Protein AF-A0A158R8R8-F1 (afdb_monomer_lite)

Foldseek 3Di:
DDPDDDPDDDQPPPDDQQVQWDKVVQKDFDAAFDKDKIKIFGNFFAQAWWKFAFWAADPVRHTDPDCVPDQKRGDDIDIHGGPDRDMDMDMITGNHGDMGGGDTNDIPPPAPELQLDAPLLLLLQLLLLVLQLCLLCCLPPPVQLVVVVCVVVVLDDRLHDVVSNCVSVVSNVVSVVVVVVCVVHHHDPHDHDPVSVVVSVVLVVQLVVLVVCCVVVVDPPNVSSVSSNVSSVVSVVCSCVSSVVSCVVVVHSPSPPPVVVVVVVVVVVVSVVVVVVVVVVSVVVVVVVVD

Organism: Taenia asiatica (NCBI:txid60517)

InterPro domains:
  IPR005282 Lysosomal cystine transporter [PTHR13131] (113-287)
  IPR006603 PQ-loop repeat [PF04193] (226-281)
  IPR006603 PQ-loop repeat [SM00679] (238-269)

Secondary structure (DSSP, 8-state):
---------PPPS--TTGGGEEEESSEEEE-TT-EEEEEEEESS--SS-EEE---EE-TTS-EE--GGG-SBPPPPPEEE-TT--PPEEEEEEBSS-EEEE---S-B-----B-TTS-HHHHHHHHHHHHHHHHHHHHHHH-HHHHHHHHHH-TTPPP---HHHHHHHHHHHHHHHHHHHHHHHSB-TT----HHHHHHHHHHHHHHHHHHHHHHTTSS-HHHHHHHHHHHHHHHHHHTTHHHHHHHHHHT--TTS-HHHHHHHHHHHHHHHHHHHHHHHHHHHHHHHTT-

pLDDT: mean 76.06, std 18.23, range [24.14, 98.25]

Radius of gyration: 29.72 Å; chains: 1; bounding box: 72×30×91 Å

Sequence (291 aa):
MLPSNIAGFSLTNDSYVASDIVFSPLSIGMAMGEVKRFSIKFREPLPIRSKFTFTYRNSAGVSINATEKLPIKPLDPFTVEGGSNKTHRTSIFTKKPGKVELGLASVDLNITRVTGLSFDFIVFNVIGFACYSAFNIGLYFVPRIKAQYFARHPLGVIPVEINDLFFSLHGLFIMLVVIVQCLIFERGSQRVSKICITLSCLMLLFILTSTLLAAADAISWLTALYLYSYVKLFVTLIKYFPQLILNCRRRSCVGWSLCNFILDFIGGVLSIAQMLINAYNYGELSRSYLD

Structure (mmCIF, N/CA/C/O backbone):
data_AF-A0A158R8R8-F1
#
_entry.id   AF-A0A158R8R8-F1
#
loop_
_atom_site.group_PDB
_atom_site.id
_atom_site.type_symbol
_atom_site.label_atom_id
_atom_site.label_alt_id
_atom_site.label_comp_id
_atom_site.label_asym_id
_atom_site.label_entity_id
_atom_site.label_seq_id
_atom_site.pdbx_PDB_ins_code
_atom_site.Cartn_x
_atom_site.Cartn_y
_atom_site.Cartn_z
_atom_site.occupancy
_atom_site.B_iso_or_equiv
_atom_site.auth_seq_id
_atom_site.auth_comp_id
_atom_site.auth_asym_id
_atom_site.auth_atom_id
_atom_site.pdbx_PDB_model_num
ATOM 1 N N . MET A 1 1 ? -6.908 9.230 62.601 1.00 26.05 1 MET A N 1
ATOM 2 C CA . MET A 1 1 ? -6.030 9.531 61.451 1.00 26.05 1 MET A CA 1
ATOM 3 C C . MET A 1 1 ? -6.153 8.386 60.457 1.00 26.05 1 MET A C 1
ATOM 5 O O . MET A 1 1 ? -5.941 7.244 60.837 1.00 26.05 1 MET A O 1
ATOM 9 N N . LEU A 1 2 ? -6.632 8.686 59.250 1.00 24.14 2 LEU A N 1
ATOM 10 C CA . LEU A 1 2 ? -6.833 7.736 58.150 1.00 24.14 2 LEU A CA 1
ATOM 11 C C . LEU A 1 2 ? -5.478 7.262 57.604 1.00 24.14 2 LEU A C 1
ATOM 13 O O . LEU A 1 2 ? -4.654 8.124 57.305 1.00 24.14 2 LEU A O 1
ATOM 17 N N . PRO A 1 3 ? -5.256 5.963 57.346 1.00 24.47 3 PRO A N 1
ATOM 18 C CA . PRO A 1 3 ? -4.328 5.567 56.309 1.00 24.47 3 PRO A CA 1
ATOM 19 C C . PRO A 1 3 ? -5.072 5.638 54.974 1.00 24.47 3 PRO A C 1
ATOM 21 O O . PRO A 1 3 ? -5.873 4.778 54.608 1.00 24.47 3 PRO A O 1
ATOM 24 N N . SER A 1 4 ? -4.809 6.729 54.268 1.00 29.05 4 SER A N 1
ATOM 25 C CA . SER A 1 4 ? -4.915 6.846 52.824 1.00 29.05 4 SER A CA 1
ATOM 26 C C . SER A 1 4 ? -4.037 5.781 52.167 1.00 29.05 4 SER A C 1
ATOM 28 O O . SER A 1 4 ? -2.822 5.925 52.160 1.00 29.05 4 SER A O 1
ATOM 30 N N . ASN A 1 5 ? -4.629 4.728 51.610 1.00 24.92 5 ASN A N 1
ATOM 31 C CA . ASN A 1 5 ? -3.980 3.933 50.571 1.00 24.92 5 ASN A CA 1
ATOM 32 C C . ASN A 1 5 ? -5.035 3.527 49.546 1.00 24.92 5 ASN A C 1
ATOM 34 O O . ASN A 1 5 ? -5.845 2.623 49.736 1.00 24.92 5 ASN A O 1
ATOM 38 N N . ILE A 1 6 ? -5.049 4.325 48.485 1.00 32.47 6 ILE A N 1
ATOM 39 C CA . ILE A 1 6 ? -5.883 4.215 47.300 1.00 32.47 6 ILE A CA 1
ATOM 40 C C . ILE A 1 6 ? -5.228 3.148 46.422 1.00 32.47 6 ILE A C 1
ATOM 42 O O . ILE A 1 6 ? -4.247 3.426 45.739 1.00 32.47 6 ILE A O 1
ATOM 46 N N . ALA A 1 7 ? -5.748 1.924 46.449 1.00 24.95 7 ALA A N 1
ATOM 47 C CA . ALA A 1 7 ? -5.451 0.941 45.417 1.00 24.95 7 ALA A CA 1
ATOM 48 C C . ALA A 1 7 ? -6.477 1.135 44.296 1.00 24.95 7 ALA A C 1
ATOM 50 O O . ALA A 1 7 ? -7.585 0.611 44.351 1.00 24.95 7 ALA A O 1
ATOM 51 N N . GLY A 1 8 ? -6.131 1.968 43.313 1.00 26.08 8 GLY A N 1
ATOM 52 C CA . GLY A 1 8 ? -6.922 2.109 42.097 1.00 26.08 8 GLY A CA 1
ATOM 53 C C . GLY A 1 8 ? -6.966 0.778 41.352 1.00 26.08 8 GLY A C 1
ATOM 54 O O . GLY A 1 8 ? -5.925 0.207 41.030 1.00 26.08 8 GLY A O 1
ATOM 55 N N . PHE A 1 9 ? -8.164 0.273 41.073 1.00 32.44 9 PHE A N 1
ATOM 56 C CA . PHE A 1 9 ? -8.307 -0.891 40.210 1.00 32.44 9 PHE A CA 1
ATOM 57 C C . PHE A 1 9 ? -8.167 -0.488 38.744 1.00 32.44 9 PHE A C 1
ATOM 59 O O . PHE A 1 9 ? -9.055 0.124 38.151 1.00 32.44 9 PHE A O 1
ATOM 66 N N . SER A 1 10 ? -7.027 -0.875 38.173 1.00 32.22 10 SER A N 1
ATOM 67 C CA . SER A 1 10 ? -6.840 -1.042 36.737 1.00 32.22 10 SER A CA 1
ATOM 68 C C . SER A 1 10 ? -7.728 -2.187 36.265 1.00 32.22 10 SER A C 1
ATOM 70 O O . SER A 1 10 ? -7.667 -3.292 36.809 1.00 32.22 10 SER A O 1
ATOM 72 N N . LEU A 1 11 ? -8.510 -1.934 35.217 1.00 35.47 11 LEU A N 1
ATOM 73 C CA . LEU A 1 11 ? -8.953 -2.993 34.317 1.00 35.47 11 LEU A CA 1
ATOM 74 C C . LEU A 1 11 ? -7.713 -3.816 33.948 1.00 35.47 11 LEU A C 1
ATOM 76 O O . LEU A 1 11 ? -6.681 -3.245 33.584 1.00 35.47 11 LEU A O 1
ATOM 80 N N . THR A 1 12 ? -7.764 -5.136 34.112 1.00 32.56 12 THR A N 1
ATOM 81 C CA . THR A 1 12 ? -6.757 -6.007 33.505 1.00 32.56 12 THR A CA 1
ATOM 82 C C . THR A 1 12 ? -6.780 -5.720 32.011 1.00 32.56 12 THR A C 1
ATOM 84 O O . THR A 1 12 ? -7.845 -5.707 31.398 1.00 32.56 12 THR A O 1
ATOM 87 N N . ASN A 1 13 ? -5.611 -5.384 31.473 1.00 31.53 13 ASN A N 1
ATOM 88 C CA . ASN A 1 13 ? -5.393 -4.674 30.211 1.00 31.53 13 ASN A CA 1
ATOM 89 C C . ASN A 1 13 ? -5.779 -5.459 28.940 1.00 31.53 13 ASN A C 1
ATOM 91 O O . ASN A 1 13 ? -5.373 -5.091 27.842 1.00 31.53 13 ASN A O 1
ATOM 95 N N . ASP A 1 14 ? -6.590 -6.503 29.063 1.00 35.19 14 ASP A N 1
ATOM 96 C CA . ASP A 1 14 ? -6.956 -7.395 27.974 1.00 35.19 14 ASP A CA 1
ATOM 97 C C . ASP A 1 14 ? -8.427 -7.205 27.615 1.00 35.19 14 ASP A C 1
ATOM 99 O O . ASP A 1 14 ? -9.302 -7.982 27.991 1.00 35.19 14 ASP A O 1
ATOM 103 N N . SER A 1 15 ? -8.706 -6.102 26.921 1.00 37.44 15 SER A N 1
ATOM 104 C CA . SER A 1 15 ? -9.602 -6.032 25.756 1.00 37.44 15 SER A CA 1
ATOM 105 C C . SER A 1 15 ? -10.109 -4.605 25.540 1.00 37.44 15 SER A C 1
ATOM 107 O O . SER A 1 15 ? -10.634 -3.924 26.420 1.00 37.44 15 SER A O 1
ATOM 109 N N . TYR A 1 16 ? -9.957 -4.180 24.293 1.00 42.22 16 TYR A N 1
ATOM 110 C CA . TYR A 1 16 ? -10.185 -2.874 23.680 1.00 42.22 16 TYR A CA 1
ATOM 111 C C . TYR A 1 16 ? -11.577 -2.210 23.862 1.00 42.22 16 TYR A C 1
ATOM 113 O O . TYR A 1 16 ? -11.868 -1.245 23.164 1.00 42.22 16 TYR A O 1
ATOM 121 N N . VAL A 1 17 ? -12.442 -2.686 24.768 1.00 49.56 17 VAL A N 1
ATOM 122 C CA . VAL A 1 17 ? -13.822 -2.183 24.986 1.00 49.56 17 VAL A CA 1
ATOM 123 C C . VAL A 1 17 ? -14.019 -1.525 26.359 1.00 49.56 17 VAL A C 1
ATOM 125 O O . VAL A 1 17 ? -15.017 -0.844 26.594 1.00 49.56 17 VAL A O 1
ATOM 128 N N . ALA A 1 18 ? -13.062 -1.659 27.278 1.00 49.41 18 ALA A N 1
ATOM 129 C CA . ALA A 1 18 ? -13.247 -1.194 28.650 1.00 49.41 18 ALA A CA 1
ATOM 130 C C . ALA A 1 18 ? -13.486 0.328 28.792 1.00 49.41 18 ALA A C 1
ATOM 132 O O . ALA A 1 18 ? -14.134 0.752 29.746 1.00 49.41 18 ALA A O 1
ATOM 133 N N . SER A 1 19 ? -13.036 1.151 27.833 1.00 52.66 19 SER A N 1
ATOM 134 C CA . SER A 1 19 ? -13.266 2.606 27.828 1.00 52.66 19 SER A CA 1
ATOM 135 C C . SER A 1 19 ? -14.709 3.024 27.516 1.00 52.66 19 SER A C 1
ATOM 137 O O . SER A 1 19 ? -15.097 4.149 27.837 1.00 52.66 19 SER A O 1
ATOM 139 N N . ASP A 1 20 ? -15.508 2.143 26.908 1.00 60.69 20 ASP A N 1
ATOM 140 C CA . ASP A 1 20 ? -16.879 2.449 26.476 1.00 60.69 20 ASP A CA 1
ATOM 141 C C . ASP A 1 20 ? -17.940 2.038 27.504 1.00 60.69 20 ASP A C 1
ATOM 143 O O . ASP A 1 20 ? -19.123 2.351 27.341 1.00 60.69 20 ASP A O 1
ATOM 147 N N . ILE A 1 21 ? -17.526 1.377 28.589 1.00 66.69 21 ILE A N 1
ATOM 148 C CA . ILE A 1 21 ? -18.391 0.942 29.685 1.00 66.69 21 ILE A CA 1
ATOM 149 C C . ILE A 1 21 ? -18.154 1.858 30.888 1.00 66.69 21 ILE A C 1
ATOM 151 O O . ILE A 1 21 ? -17.078 1.874 31.478 1.00 66.69 21 ILE A O 1
ATOM 155 N N . VAL A 1 22 ? -19.172 2.628 31.272 1.00 70.00 22 VAL A N 1
ATOM 156 C CA . VAL A 1 22 ? -19.084 3.610 32.361 1.00 70.00 22 VAL A CA 1
ATOM 157 C C . VAL A 1 22 ? -19.930 3.169 33.550 1.00 70.00 22 VAL A C 1
ATOM 159 O O . VAL A 1 22 ? -21.150 3.017 33.439 1.00 70.00 22 VAL A O 1
ATOM 162 N N . PHE A 1 23 ? -19.292 3.041 34.712 1.00 69.69 23 PHE A N 1
ATOM 163 C CA . PHE A 1 23 ? -19.959 2.788 35.989 1.00 69.69 23 PHE A CA 1
ATOM 164 C C . PHE A 1 23 ? -20.384 4.099 36.642 1.00 69.69 23 PHE A C 1
ATOM 166 O O . PHE A 1 23 ? -19.601 5.043 36.750 1.00 69.69 23 PHE A O 1
ATOM 173 N N . SER A 1 24 ? -21.634 4.168 37.095 1.00 65.38 24 SER A N 1
ATOM 174 C CA . SER A 1 24 ? -22.163 5.338 37.789 1.00 65.38 24 SER A CA 1
ATOM 175 C C . SER A 1 24 ? -23.003 4.914 39.001 1.00 65.38 24 SER A C 1
ATOM 177 O O . SER A 1 24 ? -24.088 4.347 38.803 1.00 65.38 24 SER A O 1
ATOM 179 N N . PRO A 1 25 ? -22.539 5.195 40.237 1.00 62.12 25 PRO A N 1
ATOM 180 C CA . PRO A 1 25 ? -21.210 5.726 40.612 1.00 62.12 25 PRO A CA 1
ATOM 181 C C . PRO A 1 25 ? -20.089 4.661 40.538 1.00 62.12 25 PRO A C 1
ATOM 183 O O . PRO A 1 25 ? -20.361 3.467 40.613 1.00 62.12 25 PRO A O 1
ATOM 186 N N . LEU A 1 26 ? -18.825 5.091 40.409 1.00 58.78 26 LEU A N 1
ATOM 187 C CA . LEU A 1 26 ? -17.645 4.203 40.342 1.00 58.78 26 LEU A CA 1
ATOM 188 C C . LEU A 1 26 ? -17.319 3.537 41.695 1.00 58.78 26 LEU A C 1
ATOM 190 O O . LEU A 1 26 ? -16.828 2.412 41.747 1.00 58.78 26 LEU A O 1
ATOM 194 N N . SER A 1 27 ? -17.606 4.234 42.797 1.00 59.31 27 SER A N 1
ATOM 195 C CA . SER A 1 27 ? -17.434 3.719 44.156 1.00 59.31 27 SER A CA 1
ATOM 196 C C . SER A 1 27 ? -18.651 4.045 45.010 1.00 59.31 27 SER A C 1
ATOM 198 O O . SER A 1 27 ? -19.279 5.095 44.847 1.00 59.31 27 SER A O 1
ATOM 200 N N . ILE A 1 28 ? -19.000 3.122 45.904 1.00 66.00 28 ILE A N 1
ATOM 201 C CA . ILE A 1 28 ? -20.184 3.221 46.752 1.00 66.00 28 ILE A CA 1
ATOM 202 C C . ILE A 1 28 ? -19.773 2.917 48.192 1.00 66.00 28 ILE A C 1
ATOM 204 O O . ILE A 1 28 ? -19.400 1.793 48.517 1.00 66.00 28 ILE A O 1
ATOM 208 N N . GLY A 1 29 ? -19.858 3.914 49.074 1.00 61.06 29 GLY A N 1
ATOM 209 C CA . GLY A 1 29 ? -19.865 3.677 50.520 1.00 61.06 29 GLY A CA 1
ATOM 210 C C . GLY A 1 29 ? -21.268 3.272 50.962 1.00 61.06 29 GLY A C 1
ATOM 211 O O . GLY A 1 29 ? -22.227 3.909 50.530 1.00 61.06 29 GLY A O 1
ATOM 212 N N . MET A 1 30 ? -21.410 2.231 51.778 1.00 65.88 30 MET A N 1
ATOM 213 C CA . MET A 1 30 ? -22.710 1.723 52.230 1.00 65.88 30 MET A CA 1
ATOM 214 C C . MET A 1 30 ? -22.742 1.536 53.751 1.00 65.88 30 MET A C 1
ATOM 216 O O . MET A 1 30 ? -21.799 0.988 54.331 1.00 65.88 30 MET A O 1
ATOM 220 N N . ALA A 1 31 ? -23.839 1.957 54.381 1.00 62.59 31 ALA A N 1
ATOM 221 C CA . ALA A 1 31 ? -24.165 1.663 55.775 1.00 62.59 31 ALA A CA 1
ATOM 222 C C . ALA A 1 31 ? -24.940 0.335 55.908 1.00 62.59 31 ALA A C 1
ATOM 224 O O . ALA A 1 31 ? -25.427 -0.228 54.926 1.00 62.59 31 ALA A O 1
ATOM 225 N N . MET A 1 32 ? -25.042 -0.195 57.130 1.00 64.69 32 MET A N 1
ATOM 226 C CA . MET A 1 32 ? -25.743 -1.456 57.397 1.00 64.69 32 MET A CA 1
ATOM 227 C C . MET A 1 32 ? -27.225 -1.367 56.996 1.00 64.69 32 MET A C 1
ATOM 229 O O . MET A 1 32 ? -27.922 -0.451 57.420 1.00 64.69 32 MET A O 1
ATOM 233 N N . GLY A 1 33 ? -27.704 -2.323 56.191 1.00 61.66 33 GLY A N 1
ATOM 234 C CA . GLY A 1 33 ? -29.099 -2.368 55.733 1.00 61.66 33 GLY A CA 1
ATOM 235 C C . GLY A 1 33 ? -29.444 -1.367 54.624 1.00 61.66 33 GLY A C 1
ATOM 236 O O . GLY A 1 33 ? -30.593 -1.313 54.191 1.00 61.66 33 GLY A O 1
ATOM 237 N N . GLU A 1 34 ? -28.471 -0.595 54.135 1.00 69.12 34 GLU A N 1
ATOM 238 C CA . GLU A 1 34 ? -28.685 0.399 53.087 1.00 69.12 34 GLU A CA 1
ATOM 239 C C . GLU A 1 34 ? -28.757 -0.258 51.697 1.00 69.12 34 GLU A C 1
ATOM 241 O O . GLU A 1 34 ? -27.973 -1.152 51.357 1.00 69.12 34 GLU A O 1
ATOM 246 N N . VAL A 1 35 ? -29.690 0.213 50.866 1.00 69.38 35 VAL A N 1
ATOM 247 C CA . VAL A 1 35 ? -29.807 -0.170 49.452 1.00 69.38 35 VAL A CA 1
ATOM 248 C C . VAL A 1 35 ? -29.292 0.983 48.602 1.00 69.38 35 VAL A C 1
ATOM 250 O O . VAL A 1 35 ? -29.848 2.080 48.646 1.00 69.38 35 VAL A O 1
ATOM 253 N N . LYS A 1 36 ? -28.272 0.736 47.773 1.00 70.00 36 LYS A N 1
ATOM 254 C CA . LYS A 1 36 ? -27.784 1.728 46.800 1.00 70.00 36 LYS A CA 1
ATOM 255 C C . LYS A 1 36 ? -27.926 1.223 45.376 1.00 70.00 36 LYS A C 1
ATOM 257 O O . LYS A 1 36 ? -27.673 0.057 45.076 1.00 70.00 36 LYS A O 1
ATOM 262 N N . ARG A 1 37 ? -28.353 2.125 44.492 1.00 73.38 37 ARG A N 1
ATOM 263 C CA . ARG A 1 37 ? -28.515 1.861 43.059 1.00 73.38 37 ARG A CA 1
ATOM 264 C C . ARG A 1 37 ? -27.212 2.156 42.334 1.00 73.38 37 ARG A C 1
ATOM 266 O O . ARG A 1 37 ? -26.575 3.173 42.602 1.00 73.38 37 ARG A O 1
ATOM 273 N N . PHE A 1 38 ? -26.873 1.310 41.374 1.00 73.75 38 PHE A N 1
ATOM 274 C CA . PHE A 1 38 ? -25.785 1.559 40.444 1.00 73.75 38 PHE A CA 1
ATOM 275 C C . PHE A 1 38 ? -26.242 1.313 39.009 1.00 73.75 38 PHE A C 1
ATOM 277 O O . PHE A 1 38 ? -27.215 0.599 38.741 1.00 73.75 38 PHE A O 1
ATOM 284 N N . SER A 1 39 ? -25.556 1.962 38.076 1.00 72.31 39 SER A N 1
ATOM 285 C CA . SER A 1 39 ? -25.837 1.847 36.653 1.00 72.31 39 SER A CA 1
ATOM 286 C C . SER A 1 39 ? -24.564 1.607 35.857 1.00 72.31 39 SER A C 1
ATOM 288 O O . SER A 1 39 ? -23.521 2.195 36.144 1.00 72.31 39 SER A O 1
ATOM 290 N N . ILE A 1 40 ? -24.678 0.743 34.853 1.00 75.50 40 ILE A N 1
ATOM 291 C CA . ILE A 1 40 ? -23.650 0.461 33.856 1.00 75.50 40 ILE A CA 1
ATOM 292 C C . ILE A 1 40 ? -24.153 1.047 32.540 1.00 75.50 40 ILE A C 1
ATOM 294 O O . ILE A 1 40 ? -25.170 0.603 31.996 1.00 75.50 40 ILE A O 1
ATOM 298 N N . LYS A 1 41 ? -23.477 2.091 32.064 1.00 72.25 41 LYS A N 1
ATOM 299 C CA . LYS A 1 41 ? -23.791 2.786 30.814 1.00 72.25 41 LYS A CA 1
ATOM 300 C C . LYS A 1 41 ? -22.846 2.314 29.715 1.00 72.25 41 LYS A C 1
ATOM 302 O O . LYS A 1 41 ? -21.646 2.215 29.948 1.00 72.25 41 LYS A O 1
ATOM 307 N N . PHE A 1 42 ? -23.388 2.103 28.522 1.00 72.56 42 PHE A N 1
ATOM 308 C CA . PHE A 1 42 ? -22.626 1.766 27.323 1.00 72.56 42 PHE A CA 1
ATOM 309 C C . PHE A 1 42 ? -22.592 2.997 26.417 1.00 72.56 42 PHE A C 1
ATOM 311 O O . PHE A 1 42 ? -23.646 3.491 26.010 1.00 72.56 42 PHE A O 1
ATOM 318 N N . ARG A 1 43 ? -21.399 3.546 26.172 1.00 67.00 43 ARG A N 1
ATOM 319 C CA . ARG A 1 43 ? -21.200 4.737 25.331 1.00 67.00 43 ARG A CA 1
ATOM 320 C C . ARG A 1 43 ? -21.474 4.428 23.861 1.00 67.00 43 ARG A C 1
ATOM 322 O O . ARG A 1 43 ? -22.074 5.245 23.170 1.00 67.00 43 ARG A O 1
ATOM 329 N N . GLU A 1 44 ? -21.082 3.237 23.429 1.00 62.72 44 GLU A N 1
ATOM 330 C CA . GLU A 1 44 ? -21.397 2.685 22.117 1.00 62.72 44 GLU A CA 1
ATOM 331 C C . GLU A 1 44 ? -22.229 1.403 22.275 1.00 62.72 44 GLU A C 1
ATOM 333 O O . GLU A 1 44 ? -22.085 0.697 23.280 1.00 62.72 44 GLU A O 1
ATOM 338 N N . PRO A 1 45 ? -23.136 1.100 21.326 1.00 61.59 45 PRO A N 1
ATOM 339 C CA . PRO A 1 45 ? -23.897 -0.141 21.352 1.00 61.59 45 PRO A CA 1
ATOM 340 C C . PRO A 1 45 ? -22.954 -1.342 21.305 1.00 61.59 45 PRO A C 1
ATOM 342 O O . PRO A 1 45 ? -21.991 -1.366 20.533 1.00 61.59 45 PRO A O 1
ATOM 345 N N . LEU A 1 46 ? -23.243 -2.354 22.126 1.00 62.16 46 LEU A N 1
ATOM 346 C CA . LEU A 1 46 ? -22.421 -3.554 22.135 1.00 62.16 46 LEU A CA 1
ATOM 347 C C . LEU A 1 46 ? -22.538 -4.263 20.782 1.00 62.16 46 LEU A C 1
ATOM 349 O O . LEU A 1 46 ? -23.630 -4.413 20.259 1.00 62.16 46 LEU A O 1
ATOM 353 N N . PRO A 1 47 ? -21.436 -4.712 20.193 1.00 53.84 47 PRO A N 1
ATOM 354 C CA . PRO A 1 47 ? -21.412 -5.356 18.875 1.00 53.84 47 PRO A CA 1
ATOM 355 C C . PRO A 1 47 ? -22.050 -6.755 18.865 1.00 53.84 47 PRO A C 1
ATOM 357 O O . PRO A 1 47 ? -22.624 -7.158 17.862 1.00 53.84 47 PRO A O 1
ATOM 360 N N . ILE A 1 48 ? -21.952 -7.498 19.972 1.00 59.00 48 ILE A N 1
ATOM 361 C CA . ILE A 1 48 ? -22.449 -8.869 20.114 1.00 59.00 48 ILE A CA 1
ATOM 362 C C . ILE A 1 48 ? -23.124 -9.040 21.466 1.00 59.00 48 ILE A C 1
ATOM 364 O O . ILE A 1 48 ? -22.870 -8.286 22.414 1.00 59.00 48 ILE A O 1
ATOM 368 N N . ARG A 1 49 ? -23.916 -10.107 21.563 1.00 66.94 49 ARG A N 1
ATOM 369 C CA . ARG A 1 49 ? -24.463 -10.578 22.826 1.00 66.94 49 ARG A CA 1
ATOM 370 C C . ARG A 1 49 ? -23.330 -10.910 23.797 1.00 66.94 49 ARG A C 1
ATOM 372 O O . ARG A 1 49 ? -22.570 -11.841 23.561 1.00 66.94 49 ARG A O 1
ATOM 379 N N . SER A 1 50 ? -23.225 -10.144 24.877 1.00 67.12 50 SER A N 1
ATOM 380 C CA . SER A 1 50 ? -22.130 -10.252 25.846 1.00 67.12 50 SER A CA 1
ATOM 381 C C . SER A 1 50 ? -22.681 -10.563 27.230 1.00 67.12 50 SER A C 1
ATOM 383 O O . SER A 1 50 ? -23.613 -9.897 27.694 1.00 67.12 50 SER A O 1
ATOM 385 N N . LYS A 1 51 ? -22.110 -11.576 27.889 1.00 70.62 51 LYS A N 1
ATOM 386 C CA . LYS A 1 51 ? -22.431 -11.929 29.274 1.00 70.62 51 LYS A CA 1
ATOM 387 C C . LYS A 1 51 ? -21.453 -11.220 30.205 1.00 70.62 51 LYS A C 1
ATOM 389 O O . LYS A 1 51 ? -20.246 -11.375 30.073 1.00 70.62 51 LYS A O 1
ATOM 394 N N . PHE A 1 52 ? -21.984 -10.460 31.151 1.00 70.44 52 PHE A N 1
ATOM 395 C CA . PHE A 1 52 ? -21.203 -9.745 32.149 1.00 70.44 52 PHE A C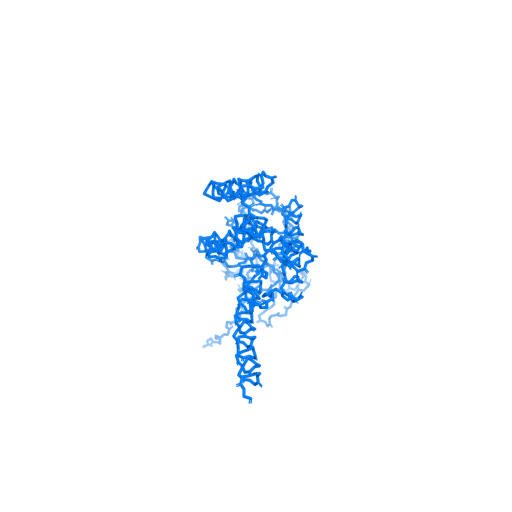A 1
ATOM 396 C C . PHE A 1 52 ? -21.261 -10.498 33.475 1.00 70.44 52 PHE A C 1
ATOM 398 O O . PHE A 1 52 ? -22.341 -10.732 34.023 1.00 70.44 52 PHE A O 1
ATOM 405 N N . THR A 1 53 ? -20.093 -10.875 33.988 1.00 65.50 53 THR A N 1
ATOM 406 C CA . THR A 1 53 ? -19.933 -11.541 35.284 1.00 65.50 53 THR A CA 1
ATOM 407 C C . THR A 1 53 ? -19.219 -10.628 36.267 1.00 65.50 53 THR A C 1
ATOM 409 O O . THR A 1 53 ? -18.201 -10.017 35.941 1.00 65.50 53 THR A O 1
ATOM 412 N N . PHE A 1 54 ? -19.743 -10.554 37.487 1.00 69.12 54 PHE A N 1
ATOM 413 C CA . PHE A 1 54 ? -19.139 -9.773 38.558 1.00 69.12 54 PHE A CA 1
ATOM 414 C C . PHE A 1 54 ? -18.136 -10.622 39.336 1.00 69.12 54 PHE A C 1
ATOM 416 O O . PHE A 1 54 ? -18.408 -11.771 39.677 1.00 69.12 54 PHE A O 1
ATOM 423 N N . THR A 1 55 ? -16.992 -10.029 39.657 1.00 62.22 55 THR A N 1
ATOM 424 C CA . THR A 1 55 ? -16.006 -10.606 40.576 1.00 62.22 55 THR A CA 1
ATOM 425 C C . THR A 1 55 ? -15.765 -9.646 41.720 1.00 62.22 55 THR A C 1
ATOM 427 O O . THR A 1 55 ? -15.816 -8.431 41.527 1.00 62.22 55 THR A O 1
ATOM 430 N N . TYR A 1 56 ? -15.424 -10.179 42.886 1.00 68.88 56 TYR A N 1
ATOM 431 C CA . TYR A 1 56 ? -15.248 -9.388 44.094 1.00 68.88 56 TYR A CA 1
ATOM 432 C C . TYR A 1 56 ? -13.821 -9.500 44.609 1.00 68.88 56 TYR A C 1
ATOM 434 O O . TYR A 1 56 ? -13.218 -10.571 44.546 1.00 68.88 56 TYR A O 1
ATOM 442 N N . ARG A 1 57 ? -13.282 -8.398 45.132 1.00 63.94 57 ARG A N 1
ATOM 443 C CA . ARG A 1 57 ? -11.958 -8.349 45.761 1.00 63.94 57 ARG A CA 1
ATOM 444 C C . ARG A 1 57 ? -12.060 -7.704 47.141 1.00 63.94 57 ARG A C 1
ATOM 446 O O . ARG A 1 57 ? -12.938 -6.872 47.370 1.00 63.94 57 ARG A O 1
ATOM 453 N N . ASN A 1 58 ? -11.198 -8.114 48.067 1.00 63.94 58 ASN A N 1
ATOM 454 C CA . ASN A 1 58 ? -11.079 -7.467 49.377 1.00 63.94 58 ASN A CA 1
ATOM 455 C C . ASN A 1 58 ? -10.229 -6.180 49.294 1.00 63.94 58 ASN A C 1
ATOM 457 O O . ASN A 1 58 ? -9.670 -5.855 48.247 1.00 63.94 58 ASN A O 1
ATOM 461 N N . SER A 1 59 ? -10.087 -5.466 50.414 1.00 60.72 59 SER A N 1
ATOM 462 C CA . SER A 1 59 ? -9.239 -4.265 50.523 1.00 60.72 59 SER A CA 1
ATOM 463 C C . SER A 1 59 ? -7.745 -4.518 50.270 1.00 60.72 59 SER A C 1
ATOM 465 O O . SER A 1 59 ? -7.014 -3.572 50.005 1.00 60.72 59 SER A O 1
ATOM 467 N N . ALA A 1 60 ? -7.296 -5.776 50.328 1.00 60.97 60 ALA A N 1
ATOM 468 C CA . ALA A 1 60 ? -5.937 -6.203 49.990 1.00 60.97 60 ALA A CA 1
ATOM 469 C C . ALA A 1 60 ? -5.798 -6.663 48.520 1.00 60.97 60 ALA A C 1
ATOM 471 O O . ALA A 1 60 ? -4.749 -7.159 48.123 1.00 60.97 60 ALA A O 1
ATOM 472 N N . GLY A 1 61 ? -6.856 -6.534 47.711 1.00 58.50 61 GLY A N 1
ATOM 473 C CA . GLY A 1 61 ? -6.872 -6.883 46.291 1.00 58.50 61 GLY A CA 1
ATOM 474 C C . GLY A 1 61 ? -7.010 -8.371 45.956 1.00 58.50 61 GLY A C 1
ATOM 475 O O . GLY A 1 61 ? -7.000 -8.725 44.777 1.00 58.50 61 GLY A O 1
ATOM 476 N N . VAL A 1 62 ? -7.199 -9.233 46.956 1.00 62.78 62 VAL A N 1
ATOM 477 C CA . VAL A 1 62 ? -7.378 -10.684 46.792 1.00 62.78 62 VAL A CA 1
ATOM 478 C C . VAL A 1 62 ? -8.810 -10.991 46.352 1.00 62.78 62 VAL A C 1
ATOM 480 O O . VAL A 1 62 ? -9.762 -10.459 46.933 1.00 62.78 62 VAL A O 1
ATOM 483 N N . SER A 1 63 ? -8.977 -11.850 45.341 1.00 61.59 63 SER A N 1
ATOM 484 C CA . SER A 1 63 ? -10.292 -12.284 44.859 1.00 61.59 63 SER A CA 1
ATOM 485 C C . SER A 1 63 ? -11.047 -13.091 45.919 1.00 61.59 63 SER A C 1
ATOM 487 O O . SER A 1 63 ? -10.511 -13.995 46.559 1.00 61.59 63 SER A O 1
ATOM 489 N N . ILE A 1 64 ? -12.321 -12.757 46.111 1.00 64.75 64 ILE A N 1
ATOM 490 C CA . ILE A 1 64 ? -13.226 -13.463 47.016 1.00 64.75 64 ILE A CA 1
ATOM 491 C C . ILE A 1 64 ? -14.159 -14.319 46.157 1.00 64.75 64 ILE A C 1
ATOM 493 O O . ILE A 1 64 ? -15.098 -13.802 45.556 1.00 64.75 64 ILE A O 1
ATOM 497 N N . ASN A 1 65 ? -13.918 -15.631 46.126 1.00 58.72 65 ASN A N 1
ATOM 498 C CA . ASN A 1 65 ? -14.774 -16.585 45.407 1.00 58.72 65 ASN A CA 1
ATOM 499 C C . ASN A 1 65 ? -15.939 -17.110 46.266 1.00 58.72 65 ASN A C 1
ATOM 501 O O . ASN A 1 65 ? -16.902 -17.655 45.739 1.00 58.72 65 ASN A O 1
ATOM 505 N N . ALA A 1 66 ? -15.858 -16.957 47.592 1.00 57.19 66 ALA A N 1
ATOM 506 C CA . ALA A 1 66 ? -16.849 -17.491 48.521 1.00 57.19 66 ALA A CA 1
ATOM 507 C C . ALA A 1 66 ? -18.012 -16.509 48.733 1.00 57.19 66 ALA A C 1
ATOM 509 O O . ALA A 1 66 ? -17.884 -15.515 49.454 1.00 57.19 66 ALA A O 1
ATOM 510 N N . THR A 1 67 ? -19.158 -16.847 48.146 1.00 56.03 67 THR A N 1
ATOM 511 C CA . THR A 1 67 ? -20.456 -16.153 48.193 1.00 56.03 67 THR A CA 1
ATOM 512 C C . THR A 1 67 ? -20.907 -15.778 49.612 1.00 56.03 67 THR A C 1
ATOM 514 O O . THR A 1 67 ? -21.511 -14.731 49.821 1.00 56.03 67 THR A O 1
ATOM 517 N N . GLU A 1 68 ? -20.571 -16.609 50.602 1.00 55.38 68 GLU A N 1
ATOM 518 C CA . GLU A 1 68 ? -20.978 -16.455 52.008 1.00 55.38 68 GLU A CA 1
ATOM 519 C C . GLU A 1 68 ? -20.114 -15.472 52.809 1.00 55.38 68 GLU A C 1
ATOM 521 O O . GLU A 1 68 ? -20.558 -14.932 53.822 1.00 55.38 68 GLU A O 1
ATOM 526 N N . LYS A 1 69 ? -18.878 -15.211 52.361 1.00 57.75 69 LYS A N 1
ATOM 527 C CA . LYS A 1 69 ? -17.953 -14.276 53.028 1.00 57.75 69 LYS A CA 1
ATOM 528 C C . LYS A 1 69 ? -18.126 -12.835 52.547 1.00 57.75 69 LYS A C 1
ATOM 530 O O . LYS A 1 69 ? -17.473 -11.932 53.071 1.00 57.75 69 LYS A O 1
ATOM 535 N N . LEU A 1 70 ? -18.990 -12.612 51.557 1.00 61.97 70 LEU A N 1
ATOM 536 C CA . LEU A 1 70 ? -19.227 -11.297 50.984 1.00 61.97 70 LEU A CA 1
ATOM 537 C C . LEU A 1 70 ? -20.124 -10.450 51.901 1.00 61.97 70 LEU A C 1
ATOM 539 O O . LEU A 1 70 ? -21.175 -10.909 52.348 1.00 61.97 70 LEU A O 1
ATOM 543 N N . PRO A 1 71 ? -19.747 -9.187 52.175 1.00 62.12 71 PRO A N 1
ATOM 544 C CA . PRO A 1 71 ? -20.592 -8.265 52.934 1.00 62.12 71 PRO A CA 1
ATOM 545 C C . PRO A 1 71 ? -21.862 -7.866 52.163 1.00 62.12 71 PRO A C 1
ATOM 547 O O . PRO A 1 71 ? -22.831 -7.413 52.770 1.00 62.12 71 PRO A O 1
ATOM 550 N N . ILE A 1 72 ? -21.865 -8.064 50.842 1.00 68.31 72 ILE A N 1
ATOM 551 C CA . ILE A 1 72 ? -22.964 -7.763 49.924 1.00 68.31 72 ILE A CA 1
ATOM 552 C C . ILE A 1 72 ? -23.587 -9.041 49.368 1.00 68.31 72 ILE A C 1
ATOM 554 O O . ILE A 1 72 ? -22.904 -10.053 49.212 1.00 68.31 72 ILE A O 1
ATOM 558 N N . LYS A 1 73 ? -24.875 -8.983 49.011 1.00 66.81 73 LYS A N 1
ATOM 559 C CA . LYS A 1 73 ? -25.474 -10.038 48.186 1.00 66.81 73 LYS A CA 1
ATOM 560 C C . LYS A 1 73 ? -24.788 -10.019 46.805 1.00 66.81 73 LYS A C 1
ATOM 562 O O . LYS A 1 73 ? -24.732 -8.942 46.205 1.00 66.81 73 LYS A O 1
ATOM 567 N N . PRO A 1 74 ? -24.275 -11.156 46.304 1.00 67.81 74 PRO A N 1
ATOM 568 C CA . PRO A 1 74 ? -23.707 -11.218 44.967 1.00 67.81 74 PRO A CA 1
ATOM 569 C C . PRO A 1 74 ? -24.746 -10.819 43.924 1.00 67.81 74 PRO A C 1
ATOM 571 O O . PRO A 1 74 ? -25.938 -11.089 44.068 1.00 67.81 74 PRO A O 1
ATOM 574 N N . LEU A 1 75 ? -24.262 -10.150 42.890 1.00 72.00 75 LEU A N 1
ATOM 575 C CA . LEU A 1 75 ? -25.051 -9.674 41.773 1.00 72.00 75 LEU A CA 1
ATOM 576 C C . LEU A 1 75 ? -25.125 -10.774 40.728 1.00 72.00 75 LEU A C 1
ATOM 578 O O . LEU A 1 75 ? -24.104 -11.360 40.361 1.00 72.00 75 LEU A O 1
ATOM 582 N N . ASP A 1 76 ? -26.333 -11.013 40.233 1.00 70.94 76 ASP A N 1
ATOM 583 C CA . ASP A 1 76 ? -26.542 -11.987 39.177 1.00 70.94 76 ASP A CA 1
ATOM 584 C C . ASP A 1 76 ? -25.869 -11.518 37.875 1.00 70.94 76 ASP A C 1
ATOM 586 O O . ASP A 1 76 ? -25.907 -10.323 37.547 1.00 70.94 76 ASP A O 1
ATOM 590 N N . PRO A 1 77 ? -25.250 -12.436 37.111 1.00 71.69 77 PRO A N 1
ATOM 591 C CA . PRO A 1 77 ? -24.758 -12.126 35.779 1.00 71.69 77 PRO A CA 1
ATOM 592 C C . PRO A 1 77 ? -25.889 -11.602 34.897 1.00 71.69 77 PRO A C 1
ATOM 594 O O . PRO A 1 77 ? -26.995 -12.144 34.902 1.00 71.69 77 PRO A O 1
ATOM 597 N N . PHE A 1 78 ? -25.599 -10.595 34.079 1.00 72.69 78 PHE A N 1
ATOM 598 C CA . PHE A 1 78 ? -26.559 -10.075 33.108 1.00 72.69 78 PHE A CA 1
ATOM 599 C C . PHE A 1 78 ? -26.012 -10.202 31.690 1.00 72.69 78 PHE A C 1
ATOM 601 O O . PHE A 1 78 ? -24.803 -10.251 31.465 1.00 72.69 78 PHE A O 1
ATOM 608 N N . THR A 1 79 ? -26.921 -10.281 30.722 1.00 72.06 79 THR A N 1
ATOM 609 C CA . THR A 1 79 ? -26.575 -10.368 29.300 1.00 72.06 79 THR A CA 1
ATOM 610 C C . THR A 1 79 ? -27.081 -9.124 28.591 1.00 72.06 79 THR A C 1
ATOM 612 O O . THR A 1 79 ? -28.202 -8.681 28.847 1.00 72.06 79 THR A O 1
ATOM 615 N N . VAL A 1 80 ? -26.265 -8.555 27.709 1.00 71.19 80 VAL A N 1
ATOM 616 C CA . VAL A 1 80 ? -26.671 -7.447 26.840 1.00 71.19 80 VAL A CA 1
ATOM 617 C C . VAL A 1 80 ? -26.592 -7.914 25.400 1.00 71.19 80 VAL A C 1
ATOM 619 O O . VAL A 1 80 ? -25.554 -8.415 24.982 1.00 71.19 80 VAL A O 1
ATOM 622 N N . GLU A 1 81 ? -27.692 -7.770 24.665 1.00 71.81 81 GLU A N 1
ATOM 623 C CA . GLU A 1 81 ? -27.778 -8.143 23.253 1.00 71.81 81 GLU A CA 1
ATOM 624 C C . GLU A 1 81 ? -26.926 -7.229 22.360 1.00 71.81 81 GLU A C 1
ATOM 626 O O . GLU A 1 81 ? -26.751 -6.040 22.649 1.00 71.81 81 GLU A O 1
ATOM 631 N N . GLY A 1 82 ? -26.432 -7.783 21.250 1.00 61.72 82 GLY A N 1
ATOM 632 C CA . GLY A 1 82 ? -25.748 -7.010 20.212 1.00 61.72 82 GLY A CA 1
ATOM 633 C C . GLY A 1 82 ? -26.661 -5.924 19.625 1.00 61.72 82 GLY A C 1
ATOM 634 O O . GLY A 1 82 ? -27.866 -6.110 19.492 1.00 61.72 82 GLY A O 1
ATOM 635 N N . GLY A 1 83 ? -26.103 -4.758 19.317 1.00 59.22 83 GLY A N 1
ATOM 636 C CA . GLY A 1 83 ? -26.801 -3.545 18.891 1.00 59.22 83 GLY A CA 1
ATOM 637 C C . GLY A 1 83 ? -27.424 -2.721 20.025 1.00 59.22 83 GLY A C 1
ATOM 638 O O . GLY A 1 83 ? -27.875 -1.603 19.781 1.00 59.22 83 GLY A O 1
ATOM 639 N N . SER A 1 84 ? -27.448 -3.220 21.265 1.00 60.44 84 SER A N 1
ATOM 640 C CA . SER A 1 84 ? -28.081 -2.524 22.389 1.00 60.44 84 SER A CA 1
ATOM 641 C C . SER A 1 84 ? -27.116 -1.567 23.094 1.00 60.44 84 SER A C 1
ATOM 643 O O . SER A 1 84 ? -26.006 -1.938 23.470 1.00 60.44 84 SER A O 1
ATOM 645 N N . ASN A 1 85 ? -27.576 -0.339 23.342 1.00 66.12 85 ASN A N 1
ATOM 646 C CA . ASN A 1 85 ? -26.933 0.648 24.221 1.00 66.12 85 ASN A CA 1
ATOM 647 C C . ASN A 1 85 ? -27.707 0.840 25.542 1.00 66.12 85 ASN A C 1
ATOM 649 O O . ASN A 1 85 ? -27.527 1.834 26.253 1.00 66.12 85 ASN A O 1
ATOM 653 N N . LYS A 1 86 ? -28.615 -0.090 25.873 1.00 71.38 86 LYS A N 1
ATOM 654 C CA . LYS A 1 86 ? -29.465 0.032 27.060 1.00 71.38 86 LYS A CA 1
ATOM 655 C C . LYS A 1 86 ? -28.616 0.022 28.327 1.00 71.38 86 LYS A C 1
ATOM 657 O O . LYS A 1 86 ? -27.852 -0.902 28.581 1.00 71.38 86 LYS A O 1
ATOM 662 N N . THR A 1 87 ? -28.802 1.049 29.153 1.00 71.69 87 THR A N 1
ATOM 663 C CA . THR A 1 87 ? -28.165 1.137 30.471 1.00 71.69 87 THR A CA 1
ATOM 664 C C . THR A 1 87 ? -28.699 0.031 31.374 1.00 71.69 87 THR A C 1
ATOM 666 O O . THR A 1 87 ? -29.906 -0.038 31.617 1.00 71.69 87 THR A O 1
ATOM 669 N N . HIS A 1 88 ? -27.808 -0.795 31.916 1.00 72.62 88 HIS A N 1
ATOM 670 C CA . HIS A 1 88 ? -28.181 -1.781 32.921 1.00 72.62 88 HIS A CA 1
ATOM 671 C C . HIS A 1 88 ? -28.219 -1.108 34.298 1.00 72.62 88 HIS A C 1
ATOM 673 O O . HIS A 1 88 ? -27.275 -0.417 34.686 1.00 72.62 88 HIS A O 1
ATOM 679 N N . ARG A 1 89 ? -29.327 -1.264 35.028 1.00 73.31 89 ARG A N 1
ATOM 680 C CA . ARG A 1 89 ? -29.509 -0.721 36.382 1.00 73.31 89 ARG A CA 1
ATOM 681 C C . ARG A 1 89 ? -29.760 -1.866 37.342 1.00 73.31 89 ARG A C 1
ATOM 683 O O . ARG A 1 89 ? -30.599 -2.718 37.073 1.00 73.31 89 ARG A O 1
ATOM 690 N N . THR A 1 90 ? -29.081 -1.842 38.475 1.00 68.44 90 THR A N 1
ATOM 691 C CA . THR A 1 90 ? -29.239 -2.853 39.522 1.00 68.44 90 THR A CA 1
ATOM 692 C C . THR A 1 90 ? -28.906 -2.241 40.884 1.00 68.44 90 THR A C 1
ATOM 694 O O . THR A 1 90 ? -28.413 -1.113 40.979 1.00 68.44 90 THR A O 1
ATOM 697 N N . SER A 1 91 ? -29.309 -2.922 41.952 1.00 64.62 91 SER A N 1
ATOM 698 C CA . SER A 1 91 ? -29.198 -2.433 43.325 1.00 64.62 91 SER A CA 1
ATOM 699 C C . SER A 1 91 ? -28.333 -3.380 44.135 1.00 64.62 91 SER A C 1
ATOM 701 O O . SER A 1 91 ? -28.488 -4.595 44.049 1.00 64.62 91 SER A O 1
ATOM 703 N N . ILE A 1 92 ? -27.443 -2.815 44.943 1.00 68.12 92 ILE A N 1
ATOM 704 C CA . ILE A 1 92 ? -26.602 -3.571 45.867 1.00 68.12 92 ILE A CA 1
ATOM 705 C C . ILE A 1 92 ? -27.216 -3.442 47.252 1.00 68.12 92 ILE A C 1
ATOM 707 O O . ILE A 1 92 ? -27.584 -2.345 47.681 1.00 68.12 92 ILE A O 1
ATOM 711 N N . PHE A 1 93 ? -27.312 -4.575 47.941 1.00 62.12 93 PHE A N 1
ATOM 712 C CA . PHE A 1 93 ? -27.704 -4.652 49.339 1.00 62.12 93 PHE A CA 1
ATOM 713 C C . PHE A 1 93 ? -26.531 -5.175 50.159 1.00 62.12 93 PHE A C 1
ATOM 715 O O . PHE A 1 93 ? -25.920 -6.187 49.793 1.00 62.12 93 PHE A O 1
ATOM 722 N N . THR A 1 94 ? -26.242 -4.502 51.270 1.00 62.78 94 THR A N 1
ATOM 723 C CA . THR A 1 94 ? -25.175 -4.897 52.184 1.00 62.78 94 THR A CA 1
ATOM 724 C C . THR A 1 94 ? -25.706 -5.306 53.557 1.00 62.78 94 THR A C 1
ATOM 726 O O . THR A 1 94 ? -26.560 -4.643 54.146 1.00 62.78 94 THR A O 1
ATOM 729 N N . LYS A 1 95 ? -25.152 -6.396 54.096 1.00 59.84 95 LYS A N 1
ATOM 730 C CA . LYS A 1 95 ? -25.369 -6.835 55.481 1.00 59.84 95 LYS A CA 1
ATOM 731 C C . LYS A 1 95 ? -24.338 -6.247 56.453 1.00 59.84 95 LYS A C 1
ATOM 733 O O . LYS A 1 95 ? -24.538 -6.348 57.659 1.00 59.84 95 LYS A O 1
ATOM 738 N N . LYS A 1 96 ? -23.246 -5.642 55.960 1.00 60.47 96 LYS A N 1
ATOM 739 C CA . LYS A 1 96 ? -22.168 -5.046 56.775 1.00 60.47 96 LYS A CA 1
ATOM 740 C C . LYS A 1 96 ? -21.737 -3.673 56.230 1.00 60.47 96 LYS A C 1
ATOM 742 O O . LYS A 1 96 ? -21.656 -3.509 55.015 1.00 60.47 96 LYS A O 1
ATOM 747 N N . PRO A 1 97 ? -21.427 -2.680 57.078 1.00 54.72 97 PRO A N 1
ATOM 748 C CA . PRO A 1 97 ? -20.940 -1.391 56.591 1.00 54.72 97 PRO A CA 1
ATOM 749 C C . PRO A 1 97 ? -19.592 -1.556 55.869 1.00 54.72 97 PRO A C 1
ATOM 751 O O . PRO A 1 97 ? -18.739 -2.330 56.306 1.00 54.72 97 PRO A O 1
ATOM 754 N N . GLY A 1 98 ? -19.399 -0.848 54.755 1.00 60.31 98 GLY A N 1
ATOM 755 C CA . GLY A 1 98 ? -18.177 -0.957 53.953 1.00 60.31 98 GLY A CA 1
ATOM 756 C C . GLY A 1 98 ? -18.199 -0.138 52.661 1.00 60.31 98 GLY A C 1
ATOM 757 O O . GLY A 1 98 ? -19.228 0.416 52.272 1.00 60.31 98 GLY A O 1
ATOM 758 N N . LYS A 1 99 ? -17.045 -0.057 51.989 1.00 55.31 99 LYS A N 1
ATOM 759 C CA . LYS A 1 99 ? -16.895 0.560 50.663 1.00 55.31 99 LYS A CA 1
ATOM 760 C C . LYS A 1 99 ? -16.796 -0.540 49.608 1.00 55.31 99 LYS A C 1
ATOM 762 O O . LYS A 1 99 ? -15.973 -1.441 49.745 1.00 55.31 99 LYS A O 1
ATOM 767 N N . VAL A 1 100 ? -17.629 -0.461 48.576 1.00 58.22 100 VAL A N 1
ATOM 768 C CA . VAL A 1 100 ? -17.617 -1.373 47.427 1.00 58.22 100 VAL A CA 1
ATOM 769 C C . VAL A 1 100 ? -17.144 -0.599 46.202 1.00 58.22 100 VAL A C 1
ATOM 771 O O . VAL A 1 100 ? -17.662 0.478 45.892 1.00 58.22 100 VAL A O 1
ATOM 774 N N . GLU A 1 101 ? -16.153 -1.151 45.513 1.00 55.44 101 GLU A N 1
ATOM 775 C CA . GLU A 1 101 ? -15.660 -0.648 44.232 1.00 55.44 101 GLU A CA 1
ATOM 776 C C . GLU A 1 101 ? -16.118 -1.599 43.127 1.00 55.44 101 GLU A C 1
ATOM 778 O O . GLU A 1 101 ? -16.112 -2.820 43.302 1.00 55.44 101 GLU A O 1
ATOM 783 N N . LEU A 1 102 ? -16.598 -1.034 42.020 1.00 55.47 102 LEU A N 1
ATOM 784 C CA . LEU A 1 102 ? -17.204 -1.793 40.930 1.00 55.47 102 LEU A CA 1
ATOM 785 C C . LEU A 1 102 ? -16.223 -1.896 39.767 1.00 55.47 102 LEU A C 1
ATOM 787 O O . LEU A 1 102 ? -15.675 -0.892 39.319 1.00 55.47 102 LEU A O 1
ATOM 791 N N . GLY A 1 103 ? -16.038 -3.113 39.262 1.00 53.06 103 GLY A N 1
ATOM 792 C CA . GLY A 1 103 ? -15.196 -3.393 38.106 1.00 53.06 103 GLY A CA 1
ATOM 793 C C . GLY A 1 103 ? -15.680 -4.625 37.347 1.00 53.06 103 GLY A C 1
ATOM 794 O O . GLY A 1 103 ? -16.437 -5.442 37.875 1.00 53.06 103 GLY A O 1
ATOM 795 N N . LEU A 1 104 ? -15.243 -4.745 36.097 1.00 55.09 104 LEU A N 1
ATOM 796 C CA . LEU A 1 104 ? -15.417 -5.940 35.271 1.00 55.09 104 LEU A CA 1
ATOM 797 C C . LEU A 1 104 ? -14.100 -6.712 35.249 1.00 55.09 104 LEU A C 1
ATOM 799 O O . LEU A 1 104 ? -13.056 -6.117 34.998 1.00 55.09 104 LEU A O 1
ATOM 803 N N . ALA A 1 105 ? -14.147 -8.016 35.529 1.00 47.59 105 ALA A N 1
ATOM 804 C CA . ALA A 1 105 ? -12.957 -8.873 35.496 1.00 47.59 105 ALA A CA 1
ATOM 805 C C . ALA A 1 105 ? -12.586 -9.326 34.087 1.00 47.59 105 ALA A C 1
ATOM 807 O O . ALA A 1 105 ? -11.411 -9.353 33.740 1.00 47.59 105 ALA A O 1
ATOM 808 N N . SER A 1 106 ? -13.581 -9.682 33.285 1.00 46.97 106 SER A N 1
ATOM 809 C CA . SER A 1 106 ? -13.406 -10.032 31.886 1.00 46.97 106 SER A CA 1
ATOM 810 C C . SER A 1 106 ? -14.688 -9.693 31.144 1.00 46.97 106 SER A C 1
ATOM 812 O O . SER A 1 106 ? -15.795 -9.793 31.684 1.00 46.97 106 SER A O 1
ATOM 814 N N . VAL A 1 107 ? -14.535 -9.248 29.905 1.00 53.25 107 VAL A N 1
ATOM 815 C CA . VAL A 1 107 ? -15.629 -9.253 28.947 1.00 53.25 107 VAL A CA 1
ATOM 816 C C . VAL A 1 107 ? -15.189 -10.202 27.848 1.00 53.25 107 VAL A C 1
ATOM 818 O O . VAL A 1 107 ? -14.155 -9.962 27.228 1.00 53.25 107 VAL A O 1
ATOM 821 N N . ASP A 1 108 ? -15.948 -11.274 27.614 1.00 46.19 108 ASP A N 1
ATOM 822 C CA . ASP A 1 108 ? -15.704 -12.220 26.516 1.00 46.19 108 ASP A CA 1
ATOM 823 C C . ASP A 1 108 ? -16.081 -11.572 25.171 1.00 46.19 108 ASP A C 1
ATOM 825 O O . ASP A 1 108 ? -16.987 -11.996 24.457 1.00 46.19 108 ASP A O 1
ATOM 829 N N . LEU A 1 109 ? -15.412 -10.472 24.836 1.00 51.38 109 LEU A N 1
ATOM 830 C CA . LEU A 1 109 ? -15.541 -9.765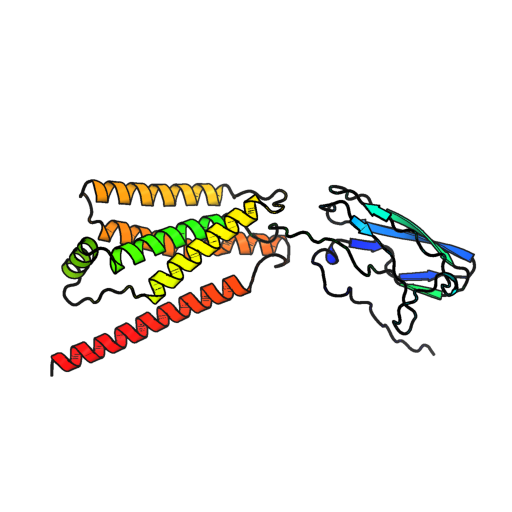 23.571 1.00 51.38 109 LEU A CA 1
ATOM 831 C C . LEU A 1 109 ? -14.369 -10.168 22.683 1.00 51.38 109 LEU A C 1
ATOM 833 O O . LEU A 1 109 ? -13.485 -9.365 22.391 1.00 51.38 109 LEU A O 1
ATOM 837 N N . ASN A 1 110 ? -14.372 -11.422 22.227 1.00 45.50 110 ASN A N 1
ATOM 838 C CA . ASN A 1 110 ? -13.467 -11.849 21.165 1.00 45.50 110 ASN A CA 1
ATOM 839 C C . ASN A 1 110 ? -13.990 -11.333 19.819 1.00 45.50 110 ASN A C 1
ATOM 841 O O . ASN A 1 110 ? -14.591 -12.069 19.039 1.00 45.50 110 ASN A O 1
ATOM 845 N N . ILE A 1 111 ? -13.850 -10.029 19.588 1.00 51.06 111 ILE A N 1
ATOM 846 C CA . ILE A 1 111 ? -14.272 -9.407 18.336 1.00 51.06 111 ILE A CA 1
ATOM 847 C C . ILE A 1 111 ? -13.063 -8.770 17.692 1.00 51.06 111 ILE A C 1
ATOM 849 O O . ILE A 1 111 ? -12.655 -7.659 18.034 1.00 51.06 111 ILE A O 1
ATOM 853 N N . THR A 1 112 ? -12.547 -9.462 16.692 1.00 55.03 112 THR A N 1
ATOM 854 C CA . THR A 1 112 ? -11.707 -8.887 15.653 1.00 55.03 112 THR A CA 1
ATOM 855 C C . THR A 1 112 ? -12.554 -7.912 14.833 1.00 55.03 112 THR A C 1
ATOM 857 O O . THR A 1 112 ? -13.228 -8.285 13.878 1.00 55.03 112 THR A O 1
ATOM 860 N N . ARG A 1 113 ? -12.583 -6.639 15.244 1.00 61.94 113 ARG A N 1
ATOM 861 C CA . ARG A 1 113 ? -13.184 -5.554 14.453 1.00 61.94 113 ARG A CA 1
ATOM 862 C C . ARG A 1 113 ? -12.120 -4.918 13.569 1.00 61.94 113 ARG A C 1
ATOM 864 O O . ARG A 1 113 ? -11.061 -4.539 14.062 1.00 61.94 113 ARG A O 1
ATOM 871 N N . VAL A 1 114 ? -12.445 -4.671 12.303 1.00 63.03 114 VAL A N 1
ATOM 872 C CA . VAL A 1 114 ? -11.603 -3.858 11.398 1.00 63.03 114 VAL A CA 1
ATOM 873 C C . VAL A 1 114 ? -11.923 -2.369 11.510 1.00 63.03 114 VAL A C 1
ATOM 875 O O . VAL A 1 114 ? -11.514 -1.562 10.680 1.00 63.03 114 VAL A O 1
ATOM 878 N N . THR A 1 115 ? -12.662 -1.967 12.550 1.00 69.19 115 THR A N 1
ATOM 879 C CA . THR A 1 115 ? -13.114 -0.589 12.671 1.00 69.19 115 THR A CA 1
ATOM 880 C C . THR A 1 115 ? -11.952 0.383 12.869 1.00 69.19 115 THR A C 1
ATOM 882 O O . THR A 1 115 ? -12.066 1.516 12.427 1.00 69.19 115 THR A O 1
ATOM 885 N N . GLY A 1 116 ? -10.813 -0.015 13.438 1.00 73.06 116 GLY A N 1
ATOM 886 C CA . GLY A 1 116 ? -9.632 0.849 13.612 1.00 73.06 116 GLY A CA 1
ATOM 887 C C . GLY A 1 116 ? -8.898 1.253 12.324 1.00 73.06 116 GLY A C 1
ATOM 888 O O . GLY A 1 116 ? -8.151 2.231 12.329 1.00 73.06 116 GLY A O 1
ATOM 889 N N . LEU A 1 117 ? -9.136 0.550 11.215 1.00 82.44 117 LEU A N 1
ATOM 890 C CA . LEU A 1 117 ? -8.412 0.722 9.958 1.00 82.44 117 LEU A CA 1
ATOM 891 C C . LEU A 1 117 ? -9.266 1.464 8.923 1.00 82.44 117 LEU A C 1
ATOM 893 O O . LEU A 1 117 ? -10.408 1.093 8.661 1.00 82.44 117 LEU A O 1
ATOM 897 N N . SER A 1 118 ? -8.704 2.508 8.317 1.00 87.94 118 SER A N 1
ATOM 898 C CA . SER A 1 118 ? -9.373 3.276 7.270 1.00 87.94 118 SER A CA 1
ATOM 899 C C . SER A 1 118 ? -9.422 2.490 5.960 1.00 87.94 118 SER A C 1
ATOM 901 O O . SER A 1 118 ? -8.392 2.068 5.434 1.00 87.94 118 SER A O 1
ATOM 903 N N . PHE A 1 119 ? -10.613 2.335 5.382 1.00 90.06 119 PHE A N 1
ATOM 904 C CA . PHE A 1 119 ? -10.764 1.674 4.081 1.00 90.06 119 PHE A CA 1
ATOM 905 C C . PHE A 1 119 ? -10.123 2.468 2.942 1.00 90.06 119 PHE A C 1
ATOM 907 O O . PHE A 1 119 ? -9.595 1.874 2.005 1.00 90.06 119 PHE A O 1
ATOM 914 N N . ASP A 1 120 ? -10.074 3.793 3.059 1.00 92.31 120 ASP A N 1
ATOM 915 C CA . ASP A 1 120 ? -9.377 4.650 2.101 1.00 92.31 120 ASP A CA 1
ATOM 916 C C . ASP A 1 120 ? -7.869 4.353 2.090 1.00 92.31 120 ASP A C 1
ATOM 918 O O . ASP A 1 120 ? -7.255 4.259 1.027 1.00 92.31 120 ASP A O 1
ATOM 922 N N . PHE A 1 121 ? -7.277 4.141 3.275 1.00 91.56 121 PHE A N 1
ATOM 923 C CA . PHE A 1 121 ? -5.874 3.740 3.406 1.00 91.56 121 PHE A CA 1
ATOM 924 C C . PHE A 1 121 ? -5.615 2.415 2.678 1.00 91.56 121 PHE A C 1
ATOM 926 O O . PHE A 1 121 ? -4.622 2.294 1.961 1.00 91.56 121 PHE A O 1
ATOM 933 N N . ILE A 1 122 ? -6.517 1.437 2.815 1.00 92.56 122 ILE A N 1
ATOM 934 C CA . ILE A 1 122 ? -6.397 0.134 2.147 1.00 92.56 122 ILE A CA 1
ATOM 935 C C . ILE A 1 122 ? -6.412 0.307 0.627 1.00 92.56 122 ILE A C 1
ATOM 937 O O . ILE A 1 122 ? -5.496 -0.1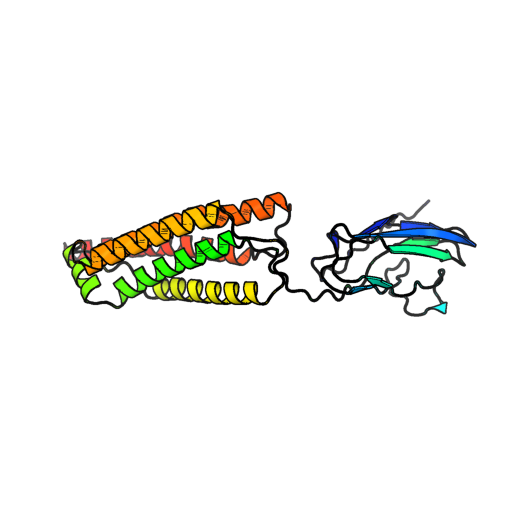63 -0.047 1.00 92.56 122 ILE A O 1
ATOM 941 N N . VAL A 1 123 ? -7.412 1.018 0.093 1.00 94.81 123 VAL A N 1
ATOM 942 C CA . VAL A 1 123 ? -7.569 1.239 -1.354 1.00 94.81 123 VAL A CA 1
ATOM 943 C C . VAL A 1 123 ? -6.320 1.891 -1.945 1.00 94.81 123 VAL A C 1
ATOM 945 O O . VAL A 1 123 ? -5.783 1.405 -2.942 1.00 94.81 123 VAL A O 1
ATOM 948 N N . PHE A 1 124 ? -5.817 2.953 -1.313 1.00 95.25 124 PHE A N 1
ATOM 949 C CA . PHE A 1 124 ? -4.614 3.627 -1.788 1.00 95.25 124 PHE A CA 1
ATOM 950 C C . PHE A 1 124 ? -3.389 2.713 -1.755 1.00 95.25 124 PHE A C 1
ATOM 952 O O . PHE A 1 124 ? -2.662 2.649 -2.744 1.00 95.25 124 PHE A O 1
ATOM 959 N N . ASN A 1 125 ? -3.173 1.956 -0.675 1.00 93.50 125 ASN A N 1
ATOM 960 C CA . ASN A 1 125 ? -2.027 1.046 -0.600 1.00 93.50 125 ASN A CA 1
ATOM 961 C C . ASN A 1 125 ? -2.062 -0.033 -1.681 1.00 93.50 125 ASN A C 1
ATOM 963 O O . ASN A 1 125 ? -1.019 -0.308 -2.267 1.00 93.50 125 ASN A O 1
ATOM 967 N N . VAL A 1 126 ? -3.229 -0.602 -1.983 1.00 95.81 126 VAL A N 1
ATOM 968 C CA . VAL A 1 126 ? -3.367 -1.634 -3.023 1.00 95.81 126 VAL A CA 1
ATOM 969 C C . VAL A 1 126 ? -2.971 -1.077 -4.386 1.00 95.81 126 VAL A C 1
ATOM 971 O O . VAL A 1 126 ? -2.131 -1.669 -5.058 1.00 95.81 126 VAL A O 1
ATOM 974 N N . ILE A 1 127 ? -3.502 0.093 -4.764 1.00 96.81 127 ILE A N 1
ATOM 975 C CA . ILE A 1 127 ? -3.154 0.756 -6.032 1.00 96.81 127 ILE A CA 1
ATOM 976 C C . ILE A 1 127 ? -1.652 1.049 -6.080 1.00 96.81 127 ILE A C 1
ATOM 978 O O . ILE A 1 127 ? -0.989 0.729 -7.066 1.00 96.81 127 ILE A O 1
ATOM 982 N N . GLY A 1 128 ? -1.096 1.606 -5.001 1.00 96.06 128 GLY A N 1
ATOM 983 C CA . GLY A 1 128 ? 0.327 1.913 -4.921 1.00 96.06 128 GLY A CA 1
ATOM 984 C C . GLY A 1 128 ? 1.205 0.672 -5.071 1.00 96.06 128 GLY A C 1
ATOM 985 O O . GLY A 1 128 ? 2.085 0.646 -5.927 1.00 96.06 128 GLY A O 1
ATOM 986 N N . PHE A 1 129 ? 0.987 -0.361 -4.254 1.00 95.44 129 PHE A N 1
ATOM 987 C CA . PHE A 1 129 ? 1.785 -1.588 -4.308 1.00 95.44 129 PHE A CA 1
ATOM 988 C C . PHE A 1 129 ? 1.609 -2.345 -5.627 1.00 95.44 129 PHE A C 1
ATOM 990 O O . PHE A 1 129 ? 2.589 -2.905 -6.111 1.00 95.44 129 PHE A O 1
ATOM 997 N N . ALA A 1 130 ? 0.432 -2.299 -6.259 1.00 97.31 130 ALA A N 1
ATOM 998 C CA . ALA A 1 130 ? 0.230 -2.856 -7.595 1.00 97.31 130 ALA A CA 1
ATOM 999 C C . ALA A 1 130 ? 1.065 -2.116 -8.652 1.00 97.31 130 ALA A C 1
ATOM 1001 O O . ALA A 1 130 ? 1.797 -2.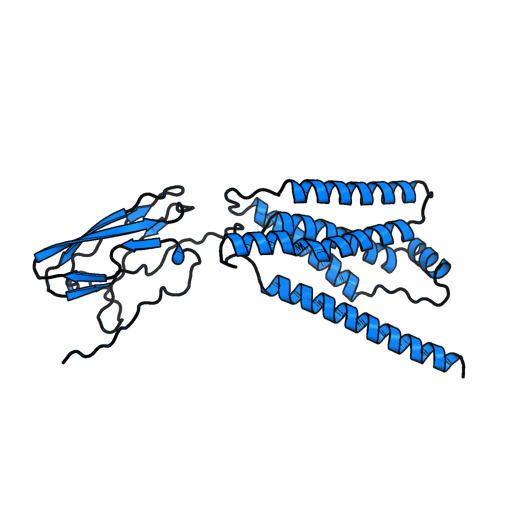753 -9.408 1.00 97.31 130 ALA A O 1
ATOM 1002 N N . CYS A 1 131 ? 1.031 -0.778 -8.658 1.00 97.19 131 CYS A N 1
ATOM 1003 C CA . CYS A 1 131 ? 1.843 0.039 -9.566 1.00 97.19 131 CYS A CA 1
ATOM 1004 C C . CYS A 1 131 ? 3.342 -0.207 -9.367 1.00 97.19 131 CYS A C 1
ATOM 1006 O O . CYS A 1 131 ? 4.089 -0.355 -10.332 1.00 97.19 131 CYS A O 1
ATOM 1008 N N . TYR A 1 132 ? 3.777 -0.277 -8.108 1.00 95.38 132 TYR A N 1
ATOM 1009 C CA . TYR A 1 132 ? 5.180 -0.489 -7.776 1.00 95.38 132 TYR A CA 1
ATOM 1010 C C . TYR A 1 132 ? 5.656 -1.894 -8.152 1.00 95.38 132 TYR A C 1
ATOM 1012 O O . TYR A 1 132 ? 6.718 -2.041 -8.749 1.00 95.38 132 TYR A O 1
ATOM 1020 N N . SER A 1 133 ? 4.834 -2.913 -7.890 1.00 96.50 133 SER A N 1
ATOM 1021 C CA . SER A 1 133 ? 5.112 -4.291 -8.305 1.00 96.50 133 SER A CA 1
ATOM 1022 C C . SER A 1 133 ? 5.204 -4.399 -9.824 1.00 96.50 133 SER A C 1
ATOM 1024 O O . SER A 1 133 ? 6.130 -5.021 -10.330 1.00 96.50 133 SER A O 1
ATOM 1026 N N . ALA A 1 134 ? 4.296 -3.755 -10.566 1.00 97.19 134 ALA A N 1
ATOM 1027 C CA . ALA A 1 134 ? 4.332 -3.740 -12.027 1.00 97.19 134 ALA A CA 1
ATOM 1028 C C . ALA A 1 134 ? 5.610 -3.076 -12.570 1.00 97.19 134 ALA A C 1
ATOM 1030 O O . ALA A 1 134 ? 6.241 -3.622 -13.474 1.00 97.19 134 ALA A O 1
ATOM 1031 N N . PHE A 1 135 ? 6.019 -1.940 -11.993 1.00 96.31 135 PHE A N 1
ATOM 1032 C CA . PHE A 1 135 ? 7.277 -1.271 -12.336 1.00 96.31 135 PHE A CA 1
ATOM 1033 C C . PHE A 1 135 ? 8.491 -2.175 -12.076 1.00 96.31 135 PHE A C 1
ATOM 1035 O O . PHE A 1 135 ? 9.285 -2.405 -12.990 1.00 96.31 135 PHE A O 1
ATOM 1042 N N . ASN A 1 136 ? 8.597 -2.739 -10.868 1.00 95.38 136 ASN A N 1
ATOM 1043 C CA . ASN A 1 136 ? 9.728 -3.581 -10.481 1.00 95.38 136 ASN A CA 1
ATOM 1044 C C . ASN A 1 136 ? 9.781 -4.879 -11.295 1.00 95.38 136 ASN A C 1
ATOM 1046 O O . ASN A 1 136 ? 10.831 -5.204 -11.835 1.00 95.38 136 ASN A O 1
ATOM 1050 N N . ILE A 1 137 ? 8.660 -5.592 -11.462 1.00 96.38 137 ILE A N 1
ATOM 1051 C CA . ILE A 1 137 ? 8.588 -6.799 -12.306 1.00 96.38 137 ILE A CA 1
ATOM 1052 C C . ILE A 1 137 ? 8.996 -6.466 -13.740 1.00 96.38 137 ILE A C 1
ATOM 1054 O O . ILE A 1 137 ? 9.807 -7.177 -14.334 1.00 96.38 137 ILE A O 1
ATOM 1058 N N . GLY A 1 138 ? 8.434 -5.391 -14.299 1.00 95.38 138 GLY A N 1
ATOM 1059 C CA . GLY A 1 138 ? 8.687 -4.989 -15.675 1.00 95.38 138 GLY A CA 1
ATOM 1060 C C . GLY A 1 138 ? 10.165 -4.703 -15.922 1.00 95.38 138 GLY A C 1
ATOM 1061 O O . GLY A 1 138 ? 10.758 -5.266 -16.839 1.00 95.38 138 GLY A O 1
ATOM 1062 N N . LEU A 1 139 ? 10.779 -3.873 -15.080 1.00 94.38 139 LEU A N 1
ATOM 1063 C CA . LEU A 1 139 ? 12.174 -3.474 -15.251 1.00 94.38 139 LEU A CA 1
ATOM 1064 C C . LEU A 1 139 ? 13.163 -4.587 -14.854 1.00 94.38 139 LEU A C 1
ATOM 1066 O O . LEU A 1 139 ? 14.239 -4.684 -15.446 1.00 94.38 139 LEU A O 1
ATOM 1070 N N . TYR A 1 140 ? 12.791 -5.467 -13.917 1.00 94.06 140 TYR A N 1
ATOM 1071 C CA . TYR A 1 140 ? 13.644 -6.563 -13.449 1.00 94.06 140 TYR A CA 1
ATOM 1072 C C . TYR A 1 140 ? 13.604 -7.805 -14.348 1.00 94.06 140 TYR A C 1
ATOM 1074 O O . TYR A 1 140 ? 14.652 -8.393 -14.613 1.00 94.06 140 TYR A O 1
ATOM 1082 N N . PHE A 1 141 ? 12.439 -8.218 -14.857 1.00 94.81 141 PHE A N 1
ATOM 1083 C CA . PHE A 1 141 ? 12.318 -9.465 -15.625 1.00 94.81 141 PHE A CA 1
ATOM 1084 C C . PHE A 1 141 ? 12.222 -9.270 -17.136 1.00 94.81 141 PHE A C 1
ATOM 1086 O O . PHE A 1 141 ? 12.678 -10.143 -17.870 1.00 94.81 141 PHE A O 1
ATOM 1093 N N . VAL A 1 142 ? 11.653 -8.166 -17.633 1.00 96.00 142 VAL A N 1
ATOM 1094 C CA . VAL A 1 142 ? 11.297 -8.062 -19.058 1.00 96.00 142 VAL A CA 1
ATOM 1095 C C . VAL A 1 142 ? 12.471 -7.525 -19.890 1.00 96.00 142 VAL A C 1
ATOM 1097 O O . VAL A 1 142 ? 12.805 -6.340 -19.781 1.00 96.00 142 VAL A O 1
ATOM 1100 N N . PRO A 1 143 ? 13.062 -8.322 -20.808 1.00 94.94 143 PRO A N 1
ATOM 1101 C CA . PRO A 1 143 ? 14.232 -7.890 -21.578 1.00 94.94 143 PRO A CA 1
ATOM 1102 C C . PRO A 1 143 ? 13.949 -6.687 -22.483 1.00 94.94 143 PRO A C 1
ATOM 1104 O O . PRO A 1 143 ? 14.781 -5.791 -22.596 1.00 94.94 143 PRO A O 1
ATOM 1107 N N . ARG A 1 144 ? 12.745 -6.614 -23.075 1.00 94.81 144 ARG A N 1
ATOM 1108 C CA . ARG A 1 144 ? 12.320 -5.476 -23.913 1.00 94.81 144 ARG A CA 1
ATOM 1109 C C . ARG A 1 144 ? 12.349 -4.155 -23.138 1.00 94.81 144 ARG A C 1
ATOM 1111 O O . ARG A 1 144 ? 12.772 -3.142 -23.684 1.00 94.81 144 ARG A O 1
ATOM 1118 N N . ILE A 1 145 ? 11.920 -4.163 -21.875 1.00 95.62 145 ILE A N 1
ATOM 1119 C CA . ILE A 1 145 ? 11.902 -2.963 -21.027 1.00 95.62 145 ILE A CA 1
ATOM 1120 C C . ILE A 1 145 ? 13.331 -2.582 -20.621 1.00 95.62 145 ILE A C 1
ATOM 1122 O O . ILE A 1 145 ? 13.681 -1.405 -20.683 1.00 95.62 145 ILE A O 1
ATOM 1126 N N . LYS A 1 146 ? 14.188 -3.561 -20.303 1.00 94.50 146 LYS A N 1
ATOM 1127 C CA . LYS A 1 146 ? 15.620 -3.319 -20.049 1.00 94.50 146 LYS A CA 1
ATOM 1128 C C . LYS A 1 146 ? 16.325 -2.705 -21.256 1.00 94.50 146 LYS A C 1
ATOM 1130 O O . LYS A 1 146 ? 17.046 -1.727 -21.107 1.00 94.50 146 LYS A O 1
ATOM 1135 N N . ALA A 1 147 ? 16.070 -3.220 -22.458 1.00 94.44 147 ALA A N 1
ATOM 1136 C CA . ALA A 1 147 ? 16.627 -2.661 -23.687 1.00 94.44 147 ALA A CA 1
ATOM 1137 C C . ALA A 1 147 ? 16.184 -1.203 -23.900 1.00 94.44 147 ALA A C 1
ATOM 1139 O O . ALA A 1 147 ? 17.008 -0.347 -24.211 1.00 94.44 147 ALA A O 1
ATOM 1140 N N . GLN A 1 148 ? 14.904 -0.892 -23.655 1.00 95.06 148 GLN A N 1
ATOM 1141 C CA . GLN A 1 148 ? 14.401 0.489 -23.684 1.00 95.06 148 GLN A CA 1
ATOM 1142 C C . GLN A 1 148 ? 15.073 1.381 -22.631 1.00 95.06 148 GLN A C 1
ATOM 1144 O O . GLN A 1 148 ? 15.278 2.568 -22.880 1.00 95.06 148 GLN A O 1
ATOM 1149 N N . TYR A 1 149 ? 15.410 0.824 -21.466 1.00 94.81 149 TYR A N 1
ATOM 1150 C CA . TYR A 1 149 ? 16.095 1.546 -20.399 1.00 94.81 149 TYR A CA 1
ATOM 1151 C C . TYR A 1 149 ? 17.528 1.893 -20.800 1.00 94.81 149 TYR A C 1
ATOM 1153 O O . TYR A 1 149 ? 17.885 3.067 -20.782 1.00 94.81 149 TYR A O 1
ATOM 1161 N N . PHE A 1 150 ? 18.311 0.913 -21.254 1.00 94.12 150 PHE A N 1
ATOM 1162 C CA . PHE A 1 150 ? 19.688 1.144 -21.701 1.00 94.12 150 PHE A CA 1
ATOM 1163 C C . PHE A 1 150 ? 19.766 2.033 -22.947 1.00 94.12 150 PHE A C 1
ATOM 1165 O O . PHE A 1 150 ? 20.693 2.824 -23.074 1.00 94.12 150 PHE A O 1
ATOM 1172 N N . ALA A 1 151 ? 18.763 1.991 -23.829 1.00 93.69 151 ALA A N 1
ATOM 1173 C CA . ALA A 1 151 ? 18.680 2.925 -24.952 1.00 93.69 151 ALA A CA 1
ATOM 1174 C C . ALA A 1 151 ? 18.536 4.391 -24.496 1.00 93.69 151 ALA A C 1
ATOM 1176 O O . ALA A 1 151 ? 19.033 5.293 -25.166 1.00 93.69 151 ALA A O 1
ATOM 1177 N N . ARG A 1 152 ? 17.866 4.643 -23.361 1.00 92.12 152 ARG A N 1
ATOM 1178 C CA . ARG A 1 152 ? 17.736 5.988 -22.763 1.00 92.12 152 ARG A CA 1
ATOM 1179 C C . ARG A 1 152 ? 18.890 6.356 -21.841 1.00 92.12 152 ARG A C 1
ATOM 1181 O O . ARG A 1 152 ? 19.207 7.534 -21.710 1.00 92.12 152 ARG A O 1
ATOM 1188 N N . HIS A 1 153 ? 19.485 5.364 -21.192 1.00 88.06 153 HIS A N 1
ATOM 1189 C CA . HIS A 1 153 ? 20.560 5.525 -20.223 1.00 88.06 153 HIS A CA 1
ATOM 1190 C C . HIS A 1 153 ? 21.718 4.583 -20.591 1.00 88.06 153 HIS A C 1
ATOM 1192 O O . HIS A 1 153 ? 21.861 3.534 -19.966 1.00 88.06 153 HIS A O 1
ATOM 1198 N N . PRO A 1 154 ? 22.552 4.938 -21.590 1.00 83.81 154 PRO A N 1
ATOM 1199 C CA . PRO A 1 154 ? 23.585 4.039 -22.122 1.00 83.81 154 PRO A CA 1
ATOM 1200 C C . PRO A 1 154 ? 24.645 3.632 -21.094 1.00 83.81 154 PRO A C 1
ATOM 1202 O O . PRO A 1 154 ? 25.169 2.528 -21.149 1.00 83.81 154 PRO A O 1
ATOM 1205 N N . LEU A 1 155 ? 24.936 4.525 -20.145 1.00 81.25 155 LEU A N 1
ATOM 1206 C CA . LEU A 1 155 ? 25.852 4.298 -19.021 1.00 81.25 155 LEU A CA 1
ATOM 1207 C C . LEU A 1 155 ? 25.107 3.970 -17.717 1.00 81.25 155 LEU A C 1
ATOM 1209 O O . LEU A 1 155 ? 25.713 3.885 -16.653 1.00 81.25 155 LEU A O 1
ATOM 1213 N N . GLY A 1 156 ? 23.778 3.876 -17.777 1.00 76.00 156 GLY A N 1
ATOM 1214 C CA . GLY A 1 156 ? 22.944 3.649 -16.608 1.00 76.00 156 GLY A CA 1
ATOM 1215 C C . GLY A 1 156 ? 22.945 2.183 -16.210 1.00 76.00 156 GLY A C 1
ATOM 1216 O O . GLY A 1 156 ? 22.959 1.299 -17.061 1.00 76.00 156 GLY A O 1
ATOM 1217 N N . VAL A 1 157 ? 22.856 1.928 -14.909 1.00 84.25 157 VAL A N 1
ATOM 1218 C CA . VAL A 1 157 ? 22.577 0.593 -14.381 1.00 84.25 157 VAL A CA 1
ATOM 1219 C C . VAL A 1 157 ? 21.103 0.507 -14.023 1.00 84.25 157 VAL A C 1
ATOM 1221 O O . VAL A 1 157 ? 20.501 1.496 -13.606 1.00 84.25 157 VAL A O 1
ATOM 1224 N N . ILE A 1 158 ? 20.505 -0.669 -14.218 1.00 86.81 158 ILE A N 1
ATOM 1225 C CA . ILE A 1 158 ? 19.106 -0.898 -13.859 1.00 86.81 158 ILE A CA 1
ATOM 1226 C C . ILE A 1 158 ? 18.937 -0.595 -12.362 1.00 86.81 158 ILE A C 1
ATOM 1228 O O . ILE A 1 158 ? 19.607 -1.219 -11.546 1.00 86.81 158 ILE A O 1
ATOM 1232 N N . PRO A 1 159 ? 18.046 0.337 -11.986 1.00 83.38 159 PRO A N 1
ATOM 1233 C CA . PRO A 1 159 ? 17.947 0.822 -10.613 1.00 83.38 159 PRO A CA 1
ATOM 1234 C C . PRO A 1 159 ? 17.092 -0.078 -9.710 1.00 83.38 159 PRO A C 1
ATOM 1236 O O . PRO A 1 159 ? 16.860 0.281 -8.561 1.00 83.38 159 PRO A O 1
ATOM 1239 N N . VAL A 1 160 ? 16.560 -1.185 -10.237 1.00 88.50 160 VAL A N 1
ATOM 1240 C CA . VAL A 1 160 ? 15.668 -2.100 -9.514 1.00 88.50 160 VAL A CA 1
ATOM 1241 C C . VAL A 1 160 ? 16.441 -3.337 -9.105 1.00 88.50 160 VAL A C 1
ATOM 1243 O O . VAL A 1 160 ? 16.936 -4.074 -9.960 1.00 88.50 160 VAL A O 1
ATOM 1246 N N . GLU A 1 161 ? 16.452 -3.590 -7.804 1.00 89.44 161 GLU A N 1
ATOM 1247 C CA . GLU A 1 161 ? 17.101 -4.738 -7.188 1.00 89.44 161 GLU A CA 1
ATOM 1248 C C . GLU A 1 161 ? 16.073 -5.757 -6.668 1.00 89.44 161 GLU A C 1
ATOM 1250 O O . GLU A 1 161 ? 14.861 -5.515 -6.605 1.00 89.44 161 GLU A O 1
ATOM 1255 N N . ILE A 1 162 ? 16.548 -6.945 -6.284 1.00 90.81 162 ILE A N 1
ATOM 1256 C CA . ILE A 1 162 ? 15.663 -8.033 -5.834 1.00 90.81 162 ILE A CA 1
ATOM 1257 C C . ILE A 1 162 ? 14.918 -7.702 -4.532 1.00 90.81 162 ILE A C 1
ATOM 1259 O O . ILE A 1 162 ? 13.788 -8.155 -4.328 1.00 90.81 162 ILE A O 1
ATOM 1263 N N . ASN A 1 163 ? 15.513 -6.885 -3.660 1.00 90.06 163 ASN A N 1
ATOM 1264 C CA . ASN A 1 163 ? 14.871 -6.421 -2.432 1.00 90.06 163 ASN A CA 1
ATOM 1265 C C . ASN A 1 163 ? 13.651 -5.538 -2.732 1.00 90.06 163 ASN A C 1
ATOM 1267 O O . ASN A 1 163 ? 12.627 -5.672 -2.061 1.00 90.06 163 ASN A O 1
ATOM 1271 N N . ASP A 1 164 ? 13.712 -4.709 -3.778 1.00 89.69 164 ASP A N 1
ATOM 1272 C CA . ASP A 1 164 ? 12.600 -3.843 -4.188 1.00 89.69 164 ASP A CA 1
ATOM 1273 C C . ASP A 1 164 ? 11.429 -4.682 -4.714 1.00 89.69 164 ASP A C 1
ATOM 1275 O O . ASP A 1 164 ? 10.254 -4.435 -4.406 1.00 89.69 164 ASP A O 1
ATOM 1279 N N . LEU A 1 165 ? 11.754 -5.738 -5.464 1.00 91.75 165 LEU A N 1
ATOM 1280 C CA . LEU A 1 165 ? 10.786 -6.711 -5.952 1.00 91.75 165 LEU A CA 1
ATOM 1281 C C . LEU A 1 165 ? 10.098 -7.440 -4.789 1.00 91.75 165 LEU A C 1
ATOM 1283 O O . LEU A 1 165 ? 8.867 -7.465 -4.728 1.00 91.75 165 LEU A O 1
ATOM 1287 N N . PHE A 1 166 ? 10.871 -7.975 -3.840 1.00 92.00 166 PHE A N 1
ATOM 1288 C CA . PHE A 1 166 ? 10.319 -8.660 -2.671 1.00 92.00 166 PHE A CA 1
ATOM 1289 C C . PHE A 1 166 ? 9.433 -7.729 -1.839 1.00 92.00 166 PHE A C 1
ATOM 1291 O O . PHE A 1 166 ? 8.292 -8.077 -1.536 1.00 92.00 166 PHE A O 1
ATOM 1298 N N . PHE A 1 167 ? 9.916 -6.526 -1.521 1.00 89.81 167 PHE A N 1
ATOM 1299 C CA . PHE A 1 167 ? 9.177 -5.551 -0.722 1.00 89.81 167 PHE A CA 1
ATOM 1300 C C . PHE A 1 167 ? 7.850 -5.150 -1.384 1.00 89.81 167 PHE A C 1
ATOM 1302 O O . PHE A 1 167 ? 6.803 -5.139 -0.734 1.00 89.81 167 PHE A O 1
ATOM 1309 N N . SER A 1 168 ? 7.867 -4.871 -2.692 1.00 92.19 168 SER A N 1
ATOM 1310 C CA . SER A 1 168 ? 6.664 -4.471 -3.431 1.00 92.19 168 SER A CA 1
ATOM 1311 C C . SER A 1 168 ? 5.605 -5.578 -3.508 1.00 92.19 168 SER A C 1
ATOM 1313 O O . SER A 1 168 ? 4.430 -5.313 -3.230 1.00 92.19 168 SER A O 1
ATOM 1315 N N . LEU A 1 169 ? 6.015 -6.816 -3.800 1.00 94.00 169 LEU A N 1
ATOM 1316 C CA . LEU A 1 169 ? 5.113 -7.966 -3.899 1.00 94.00 169 LEU A CA 1
ATOM 1317 C C . LEU A 1 169 ? 4.588 -8.418 -2.540 1.00 94.00 169 LEU A C 1
ATOM 1319 O O . LEU A 1 169 ? 3.398 -8.709 -2.405 1.00 94.00 169 LEU A O 1
ATOM 1323 N N . HIS A 1 170 ? 5.447 -8.439 -1.522 1.00 92.31 170 HIS A N 1
ATOM 1324 C CA . HIS A 1 170 ? 5.050 -8.760 -0.157 1.00 92.31 170 HIS A CA 1
ATOM 1325 C C . HIS A 1 170 ? 4.028 -7.749 0.375 1.00 92.31 170 HIS A C 1
ATOM 1327 O O . HIS A 1 170 ? 2.992 -8.144 0.913 1.00 92.31 170 HIS A O 1
ATOM 1333 N N . GLY A 1 171 ? 4.266 -6.452 0.152 1.00 90.81 171 GLY A N 1
ATOM 1334 C CA . GLY A 1 171 ? 3.316 -5.399 0.503 1.00 90.81 171 GLY A CA 1
ATOM 1335 C C . GLY A 1 171 ? 1.970 -5.570 -0.204 1.00 90.81 171 GLY A C 1
ATOM 1336 O O . GLY A 1 171 ? 0.924 -5.498 0.442 1.00 90.81 171 GLY A O 1
ATOM 1337 N N . LEU A 1 172 ? 1.973 -5.881 -1.507 1.00 93.81 172 LEU A N 1
ATOM 1338 C CA . LEU A 1 172 ? 0.740 -6.161 -2.248 1.00 93.81 172 LEU A CA 1
ATOM 1339 C C . LEU A 1 172 ? -0.011 -7.368 -1.668 1.00 93.81 172 LEU A C 1
ATOM 1341 O O . LEU A 1 172 ? -1.220 -7.291 -1.455 1.00 93.81 172 LEU A O 1
ATOM 1345 N N . PHE A 1 173 ? 0.699 -8.456 -1.368 1.00 93.94 173 PHE A N 1
ATOM 1346 C CA . PHE A 1 173 ? 0.117 -9.658 -0.776 1.00 93.94 173 PHE A CA 1
ATOM 1347 C C . PHE A 1 173 ? -0.524 -9.377 0.588 1.00 93.94 173 PHE A C 1
ATOM 1349 O O . PHE A 1 173 ? -1.685 -9.732 0.800 1.00 93.94 173 PHE A O 1
ATOM 1356 N N . ILE A 1 174 ? 0.180 -8.682 1.488 1.00 91.62 174 ILE A N 1
ATOM 1357 C CA . ILE A 1 174 ? -0.377 -8.277 2.786 1.00 91.62 174 ILE A CA 1
ATOM 1358 C C . ILE A 1 174 ? -1.647 -7.451 2.585 1.00 91.62 174 ILE A C 1
ATOM 1360 O O . ILE A 1 174 ? -2.647 -7.691 3.259 1.00 91.62 174 ILE A O 1
ATOM 1364 N N . MET A 1 175 ? -1.652 -6.516 1.634 1.00 91.56 175 MET A N 1
ATOM 1365 C CA . MET A 1 175 ? -2.839 -5.707 1.369 1.00 91.56 175 MET A CA 1
ATOM 1366 C C . MET A 1 175 ? -4.031 -6.533 0.873 1.00 91.56 175 MET A C 1
ATOM 1368 O O . MET A 1 175 ? -5.163 -6.249 1.264 1.00 91.56 175 MET A O 1
ATOM 1372 N N . LEU A 1 176 ? -3.800 -7.573 0.068 1.00 91.62 176 LEU A N 1
ATOM 1373 C CA . LEU A 1 176 ? -4.853 -8.506 -0.344 1.00 91.62 176 LEU A CA 1
ATOM 1374 C C . LEU A 1 176 ? -5.400 -9.299 0.848 1.00 91.62 176 LEU A C 1
ATOM 1376 O O . LEU A 1 176 ? -6.616 -9.417 0.995 1.00 91.62 176 LEU A O 1
ATOM 1380 N N . VAL A 1 177 ? -4.525 -9.777 1.738 1.00 90.25 177 VAL A N 1
ATOM 1381 C CA . VAL A 1 177 ? -4.940 -10.440 2.986 1.00 90.25 177 VAL A CA 1
ATOM 1382 C C . VAL A 1 177 ? -5.793 -9.498 3.837 1.00 90.25 177 VAL A C 1
ATOM 1384 O O . VAL A 1 177 ? -6.853 -9.895 4.315 1.00 90.25 177 VAL A O 1
ATOM 1387 N N . VAL A 1 178 ? -5.390 -8.233 3.975 1.00 89.06 178 VAL A N 1
ATOM 1388 C CA . VAL A 1 178 ? -6.153 -7.217 4.715 1.00 89.06 178 VAL A CA 1
ATOM 1389 C C . VAL A 1 178 ? -7.518 -6.954 4.071 1.00 89.06 178 VAL A C 1
ATOM 1391 O O . VAL A 1 178 ? -8.507 -6.848 4.792 1.00 89.06 178 VAL A O 1
ATOM 1394 N N . ILE A 1 179 ? -7.623 -6.911 2.736 1.00 89.06 179 ILE A N 1
ATOM 1395 C CA . ILE A 1 179 ? -8.928 -6.820 2.055 1.00 89.06 179 ILE A CA 1
ATOM 1396 C C . ILE A 1 179 ? -9.813 -8.004 2.445 1.00 89.06 179 ILE A C 1
ATOM 1398 O O . ILE A 1 179 ? -10.962 -7.797 2.831 1.00 89.06 179 ILE A O 1
ATOM 1402 N N . VAL A 1 180 ? -9.288 -9.231 2.377 1.00 88.00 180 VAL A N 1
ATOM 1403 C CA . VAL A 1 180 ? -10.038 -10.440 2.750 1.00 88.00 180 VAL A CA 1
ATOM 1404 C C . VAL A 1 180 ? -10.501 -10.358 4.206 1.00 88.00 180 VAL A C 1
ATOM 1406 O O . VAL A 1 180 ? -11.671 -10.605 4.494 1.00 88.00 180 VAL A O 1
ATOM 1409 N N . GLN A 1 181 ? -9.636 -9.913 5.119 1.00 85.50 181 GLN A N 1
ATOM 1410 C CA . GLN A 1 181 ? -10.001 -9.665 6.515 1.00 85.50 181 GLN A CA 1
ATOM 1411 C C . GLN A 1 181 ? -11.122 -8.623 6.643 1.00 85.50 181 GLN A C 1
ATOM 1413 O O . GLN A 1 181 ? -12.060 -8.832 7.407 1.00 85.50 181 GLN A O 1
ATOM 1418 N N . CYS A 1 182 ? -11.091 -7.535 5.872 1.00 84.62 182 CYS A N 1
ATOM 1419 C CA . CYS A 1 182 ? -12.155 -6.527 5.869 1.00 84.62 182 CYS A CA 1
ATOM 1420 C C . CYS A 1 182 ? -13.491 -7.024 5.294 1.00 84.62 182 CYS A C 1
ATOM 1422 O O . CYS A 1 182 ? -14.527 -6.421 5.582 1.00 84.62 182 CYS A O 1
ATOM 1424 N N . LEU A 1 183 ? -13.485 -8.087 4.486 1.00 82.19 183 LEU A N 1
ATOM 1425 C CA . LEU A 1 183 ? -14.701 -8.735 3.987 1.00 82.19 183 LEU A CA 1
ATOM 1426 C C . LEU A 1 183 ? -15.294 -9.724 5.001 1.00 82.19 183 LEU A C 1
ATOM 1428 O O . LEU A 1 183 ? -16.511 -9.890 5.028 1.00 82.19 183 LEU A O 1
ATOM 1432 N N . ILE A 1 184 ? -14.451 -10.364 5.817 1.00 78.06 184 ILE A N 1
ATOM 1433 C CA . ILE A 1 184 ? -14.857 -11.385 6.797 1.00 78.06 184 ILE A CA 1
ATOM 1434 C C . ILE A 1 184 ? -15.250 -10.760 8.144 1.00 78.06 184 ILE A C 1
ATOM 1436 O O . ILE A 1 184 ? -16.208 -11.201 8.774 1.00 78.06 184 ILE A O 1
ATOM 1440 N N . PHE A 1 185 ? -14.506 -9.754 8.608 1.00 77.06 185 PHE A N 1
ATOM 1441 C CA . PHE A 1 185 ? -14.666 -9.178 9.943 1.00 77.06 185 PHE A CA 1
ATOM 1442 C C . PHE A 1 185 ? -15.643 -7.999 9.995 1.00 77.06 185 PHE A C 1
ATOM 1444 O O . PHE A 1 185 ? -15.895 -7.308 9.007 1.00 77.06 185 PHE A O 1
ATOM 1451 N N . GLU A 1 186 ? -16.159 -7.730 11.198 1.00 69.50 186 GLU A N 1
ATOM 1452 C CA . GLU A 1 186 ? -17.126 -6.661 11.449 1.00 69.50 186 GLU A CA 1
ATOM 1453 C C . GLU A 1 186 ? -16.544 -5.284 11.078 1.00 69.50 186 GLU A C 1
ATOM 1455 O O . GLU A 1 186 ? -15.578 -4.794 11.681 1.00 69.50 186 GLU A O 1
ATOM 1460 N N . ARG A 1 187 ? -17.166 -4.658 10.075 1.00 69.31 187 ARG A N 1
ATOM 1461 C CA . ARG A 1 187 ? -16.776 -3.366 9.485 1.00 69.31 187 ARG A CA 1
ATOM 1462 C C . ARG A 1 187 ? -17.541 -2.168 10.045 1.00 69.31 187 ARG A C 1
ATOM 1464 O O . ARG A 1 187 ? -17.139 -1.021 9.816 1.00 69.31 187 ARG A O 1
ATOM 1471 N N . GLY A 1 188 ? -18.622 -2.409 10.790 1.00 72.12 188 GLY A N 1
ATOM 1472 C CA . GLY A 1 188 ? -19.516 -1.362 11.268 1.00 72.12 188 GLY A CA 1
ATOM 1473 C C . GLY A 1 188 ? -20.075 -0.517 10.117 1.00 72.12 188 GLY A C 1
ATOM 1474 O O . GLY A 1 188 ? -20.371 -1.015 9.033 1.00 72.12 188 GLY A O 1
ATOM 1475 N N . SER A 1 189 ? -20.194 0.793 10.336 1.00 74.31 189 SER A N 1
ATOM 1476 C CA . SER A 1 189 ? -20.741 1.754 9.365 1.00 74.31 189 SER A CA 1
ATOM 1477 C C . SER A 1 189 ? -19.696 2.398 8.442 1.00 74.31 189 SER A C 1
ATOM 1479 O O . SER A 1 189 ? -20.007 3.367 7.743 1.00 74.31 189 SER A O 1
ATOM 1481 N N . GLN A 1 190 ? -18.454 1.901 8.428 1.00 77.75 190 GLN A N 1
ATOM 1482 C CA . GLN A 1 190 ? -17.399 2.488 7.603 1.00 77.75 190 GLN A CA 1
ATOM 1483 C C . GLN A 1 190 ? -17.606 2.228 6.116 1.00 77.75 190 GLN A C 1
ATOM 1485 O O . GLN A 1 190 ? -17.978 1.139 5.685 1.00 77.75 190 GLN A O 1
ATOM 1490 N N . ARG A 1 191 ? -17.337 3.265 5.325 1.00 83.69 191 ARG A N 1
ATOM 1491 C CA . ARG A 1 191 ? -17.392 3.250 3.866 1.00 83.69 191 ARG A CA 1
ATOM 1492 C C . ARG A 1 191 ? -16.165 3.961 3.325 1.00 83.69 191 ARG A C 1
ATOM 1494 O O . ARG A 1 191 ? -15.617 4.831 4.000 1.00 83.69 191 ARG A O 1
ATOM 1501 N N . VAL A 1 192 ? -15.785 3.610 2.102 1.00 88.56 192 VAL A N 1
ATOM 1502 C CA . VAL A 1 192 ? -14.760 4.344 1.359 1.00 88.56 192 VAL A CA 1
ATOM 1503 C C . VAL A 1 192 ? -15.279 5.759 1.081 1.00 88.56 192 VAL A C 1
ATOM 1505 O O . VAL A 1 192 ? -16.425 5.936 0.654 1.00 88.56 192 VAL A O 1
ATOM 1508 N N . SER A 1 193 ? -14.462 6.771 1.359 1.00 91.00 193 SER A N 1
ATOM 1509 C CA . SER A 1 193 ? -14.800 8.173 1.125 1.00 91.00 193 SER A CA 1
ATOM 1510 C C . SER A 1 193 ? -14.991 8.450 -0.362 1.00 91.00 193 SER A C 1
ATOM 1512 O O . SER A 1 193 ? -14.260 7.932 -1.206 1.00 91.00 193 SER A O 1
ATOM 1514 N N . LYS A 1 194 ? -15.916 9.358 -0.693 1.00 92.25 194 LYS A N 1
ATOM 1515 C CA . LYS A 1 194 ? -16.103 9.838 -2.071 1.00 92.25 194 LYS A CA 1
ATOM 1516 C C . LYS A 1 194 ? -14.810 10.422 -2.646 1.00 92.25 194 LYS A C 1
ATOM 1518 O O . LYS A 1 194 ? -14.520 10.194 -3.809 1.00 92.25 194 LYS A O 1
ATOM 1523 N N . ILE A 1 195 ? -14.019 11.116 -1.821 1.00 93.38 195 ILE A N 1
ATOM 1524 C CA . ILE A 1 195 ? -12.720 11.671 -2.232 1.00 93.38 195 ILE A CA 1
ATOM 1525 C C . ILE A 1 195 ? -11.764 10.540 -2.625 1.00 93.38 195 ILE A C 1
ATOM 1527 O O . ILE A 1 195 ? -11.128 10.617 -3.672 1.00 93.38 195 ILE A O 1
ATOM 1531 N N . CYS A 1 196 ? -11.698 9.475 -1.819 1.00 94.81 196 CYS A N 1
ATOM 1532 C CA . CYS A 1 196 ? -10.867 8.313 -2.119 1.00 94.81 196 CYS A CA 1
ATOM 1533 C C . CYS A 1 196 ? -11.312 7.632 -3.417 1.00 94.81 196 CYS A C 1
ATOM 1535 O O . CYS A 1 196 ? -10.477 7.397 -4.282 1.00 94.81 196 CYS A O 1
ATOM 1537 N N . ILE A 1 197 ? -12.617 7.406 -3.601 1.00 94.56 197 ILE A N 1
ATOM 1538 C CA . ILE A 1 197 ? -13.163 6.828 -4.838 1.00 94.56 197 ILE A CA 1
ATOM 1539 C C . ILE A 1 1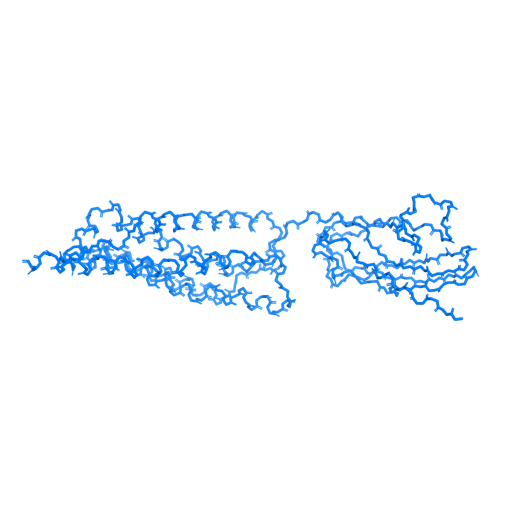97 ? -12.784 7.685 -6.049 1.00 94.56 197 ILE A C 1
ATOM 1541 O O . ILE A 1 197 ? -12.246 7.154 -7.015 1.00 94.56 197 ILE A O 1
ATOM 1545 N N . THR A 1 198 ? -13.010 9.001 -5.996 1.00 96.81 198 THR A N 1
ATOM 1546 C CA . THR A 1 198 ? -12.686 9.904 -7.107 1.00 96.81 198 THR A CA 1
ATOM 1547 C C . THR A 1 198 ? -11.197 9.869 -7.443 1.00 96.81 198 THR A C 1
ATOM 1549 O O . THR A 1 198 ? -10.844 9.683 -8.605 1.00 96.81 198 THR A O 1
ATOM 1552 N N . LEU A 1 199 ? -10.316 9.993 -6.445 1.00 96.94 199 LEU A N 1
ATOM 1553 C CA . LEU A 1 199 ? -8.868 9.937 -6.663 1.00 96.94 199 LEU A CA 1
ATOM 1554 C C . LEU A 1 199 ? -8.430 8.577 -7.217 1.00 96.94 199 LEU A C 1
ATOM 1556 O O . LEU A 1 199 ? -7.633 8.529 -8.151 1.00 96.94 199 LEU A O 1
ATOM 1560 N N . SER A 1 200 ? -8.974 7.477 -6.698 1.00 96.38 200 SER A N 1
ATOM 1561 C CA . SER A 1 200 ? -8.691 6.134 -7.204 1.00 96.38 200 SER A CA 1
ATOM 1562 C C . SER A 1 200 ? -9.150 5.951 -8.645 1.00 96.38 200 SER A C 1
ATOM 1564 O O . SER A 1 200 ? -8.385 5.426 -9.447 1.00 96.38 200 SER A O 1
ATOM 1566 N N . CYS A 1 201 ? -10.343 6.425 -9.010 1.00 97.50 201 CYS A N 1
ATOM 1567 C CA . CYS A 1 201 ? -10.814 6.387 -10.393 1.00 97.50 201 CYS A CA 1
ATOM 1568 C C . CYS A 1 201 ? -9.905 7.193 -11.328 1.00 97.50 201 CYS A C 1
ATOM 1570 O O . CYS A 1 201 ? -9.579 6.711 -12.408 1.00 97.50 201 CYS A O 1
ATOM 1572 N N . LEU A 1 202 ? -9.455 8.383 -10.913 1.00 98.00 202 LEU A N 1
ATOM 1573 C CA . LEU A 1 202 ? -8.521 9.195 -11.700 1.00 98.00 202 LEU A CA 1
ATOM 1574 C C . LEU A 1 202 ? -7.171 8.492 -11.889 1.00 98.00 202 LEU A C 1
ATOM 1576 O O . LEU A 1 202 ? -6.658 8.450 -13.004 1.00 98.00 202 LEU A O 1
ATOM 1580 N N . MET A 1 203 ? -6.621 7.895 -10.828 1.00 98.06 203 MET A N 1
ATOM 1581 C CA . MET A 1 203 ? -5.375 7.125 -10.910 1.00 98.06 203 MET A CA 1
ATOM 1582 C C . MET A 1 203 ? -5.522 5.900 -11.816 1.00 98.06 203 MET A C 1
ATOM 1584 O O . MET A 1 203 ? -4.666 5.665 -12.662 1.00 98.06 203 MET A O 1
ATOM 1588 N N . LEU A 1 204 ? -6.611 5.140 -11.683 1.00 97.69 204 LEU A N 1
ATOM 1589 C CA . LEU A 1 204 ? -6.872 3.967 -12.521 1.00 97.69 204 LEU A CA 1
ATOM 1590 C C . LEU A 1 204 ? -7.100 4.346 -13.984 1.00 97.69 204 LEU A C 1
ATOM 1592 O O . LEU A 1 204 ? -6.610 3.649 -14.867 1.00 97.69 204 LEU A O 1
ATOM 1596 N N . LEU A 1 205 ? -7.784 5.461 -14.250 1.00 98.00 205 LEU A N 1
ATOM 1597 C CA . LEU A 1 205 ? -7.939 5.990 -15.601 1.00 98.00 205 LEU A CA 1
ATOM 1598 C C . LEU A 1 205 ? -6.583 6.386 -16.191 1.00 98.00 205 LEU A C 1
ATOM 1600 O O . LEU A 1 205 ? -6.294 6.025 -17.323 1.00 98.00 205 LEU A O 1
ATOM 1604 N N . PHE A 1 206 ? -5.736 7.076 -15.426 1.00 98.12 206 PHE A N 1
ATOM 1605 C CA . PHE A 1 206 ? -4.390 7.460 -15.855 1.00 98.12 206 PHE A CA 1
ATOM 1606 C C . PHE A 1 206 ? -3.484 6.248 -16.140 1.00 98.12 206 PHE A C 1
ATOM 1608 O O . PHE A 1 206 ? -2.742 6.219 -17.125 1.00 98.12 206 PHE A O 1
ATOM 1615 N N . ILE A 1 207 ? -3.571 5.210 -15.306 1.00 98.12 207 ILE A N 1
ATOM 1616 C CA . ILE A 1 207 ? -2.898 3.927 -15.541 1.00 98.12 207 ILE A CA 1
ATOM 1617 C C . ILE A 1 207 ? -3.426 3.307 -16.834 1.00 98.12 207 ILE A C 1
ATOM 1619 O O . ILE A 1 207 ? -2.638 2.989 -17.714 1.00 98.12 207 ILE A O 1
ATOM 1623 N N . LEU A 1 208 ? -4.746 3.204 -16.990 1.00 98.12 208 LEU A N 1
ATOM 1624 C CA . LEU A 1 208 ? -5.366 2.609 -18.169 1.00 98.12 208 LEU A CA 1
ATOM 1625 C C . LEU A 1 208 ? -4.970 3.338 -19.456 1.00 98.12 208 LEU A C 1
ATOM 1627 O O . LEU A 1 208 ? -4.582 2.691 -20.426 1.00 98.12 208 LEU A O 1
ATOM 1631 N N . THR A 1 209 ? -5.031 4.671 -19.481 1.00 98.12 209 THR A N 1
ATOM 1632 C CA . THR A 1 209 ? -4.646 5.441 -20.669 1.00 98.12 209 THR A CA 1
ATOM 1633 C C . THR A 1 209 ? -3.174 5.235 -21.007 1.00 98.12 209 THR A C 1
ATOM 1635 O O . THR A 1 209 ? -2.856 4.973 -22.164 1.00 98.12 209 THR A O 1
ATOM 1638 N N . SER A 1 210 ? -2.274 5.262 -20.020 1.00 97.62 210 SER A N 1
ATOM 1639 C CA . SER A 1 210 ? -0.854 4.982 -20.263 1.00 97.62 210 SER A CA 1
ATOM 1640 C C . SER A 1 210 ? -0.594 3.544 -20.730 1.00 97.62 210 SER A C 1
ATOM 1642 O O . SER A 1 210 ? 0.240 3.350 -21.615 1.00 97.62 210 SER A O 1
ATOM 1644 N N . THR A 1 211 ? -1.341 2.547 -20.238 1.00 97.75 211 THR A N 1
ATOM 1645 C CA . THR A 1 211 ? -1.282 1.174 -20.770 1.00 97.75 211 THR A CA 1
ATOM 1646 C C . THR A 1 211 ? -1.708 1.126 -22.233 1.00 97.75 211 THR A C 1
ATOM 1648 O O . THR A 1 211 ? -1.021 0.519 -23.050 1.00 97.75 211 THR A O 1
ATOM 1651 N N . LEU A 1 212 ? -2.831 1.763 -22.577 1.00 98.19 212 LEU A N 1
ATOM 1652 C CA . LEU A 1 212 ? -3.378 1.750 -23.935 1.00 98.19 212 LEU A CA 1
ATOM 1653 C C . LEU A 1 212 ? -2.450 2.460 -24.924 1.00 98.19 212 LEU A C 1
ATOM 1655 O O . LEU A 1 212 ? -2.219 1.946 -26.016 1.00 98.19 212 LEU A O 1
ATOM 1659 N N . LEU A 1 213 ? -1.858 3.592 -24.530 1.00 98.25 213 LEU A N 1
ATOM 1660 C CA . LEU A 1 213 ? -0.859 4.285 -25.345 1.00 98.25 213 LEU A CA 1
ATOM 1661 C C . LEU A 1 213 ? 0.389 3.418 -25.570 1.00 98.25 213 LEU A C 1
ATOM 1663 O O . LEU A 1 213 ? 0.952 3.444 -26.662 1.00 98.25 213 LEU A O 1
ATOM 1667 N N . ALA A 1 214 ? 0.821 2.645 -24.568 1.00 97.06 214 ALA A N 1
ATOM 1668 C CA . ALA A 1 214 ? 1.949 1.727 -24.725 1.00 97.06 214 ALA A CA 1
ATOM 1669 C C . ALA A 1 214 ? 1.608 0.513 -25.598 1.00 97.06 214 ALA A C 1
ATOM 1671 O O . ALA A 1 214 ? 2.437 0.065 -26.385 1.00 97.06 214 ALA A O 1
ATOM 1672 N N . ALA A 1 215 ? 0.382 -0.000 -25.487 1.00 96.75 215 ALA A N 1
ATOM 1673 C CA . ALA A 1 215 ? -0.110 -1.093 -26.317 1.00 96.75 215 ALA A CA 1
ATOM 1674 C C . ALA A 1 215 ? -0.265 -0.686 -27.792 1.00 96.75 215 ALA A C 1
ATOM 1676 O O . ALA A 1 215 ? -0.058 -1.514 -28.671 1.00 96.75 215 ALA A O 1
ATOM 1677 N N . ALA A 1 216 ? -0.583 0.583 -28.058 1.00 97.56 216 ALA A N 1
ATOM 1678 C CA . ALA A 1 216 ? -0.637 1.161 -29.400 1.00 97.56 216 ALA A CA 1
ATOM 1679 C C . ALA A 1 216 ? 0.739 1.617 -29.935 1.00 97.56 216 ALA A C 1
ATOM 1681 O O . ALA A 1 216 ? 0.789 2.306 -30.950 1.00 97.56 216 ALA A O 1
ATOM 1682 N N . ASP A 1 217 ? 1.837 1.307 -29.228 1.00 95.06 217 ASP A N 1
ATOM 1683 C CA . ASP A 1 217 ? 3.211 1.759 -29.508 1.00 95.06 217 ASP A CA 1
ATOM 1684 C C . ASP A 1 217 ? 3.367 3.299 -29.643 1.00 95.06 217 ASP A C 1
ATOM 1686 O O . ASP A 1 217 ? 4.390 3.793 -30.116 1.00 95.06 217 ASP A O 1
ATOM 1690 N N . ALA A 1 218 ? 2.393 4.085 -29.160 1.00 96.94 218 ALA A N 1
ATOM 1691 C CA . ALA A 1 218 ? 2.463 5.549 -29.124 1.00 96.94 218 ALA A CA 1
ATOM 1692 C C . ALA A 1 218 ? 3.457 6.049 -28.061 1.00 96.94 218 ALA A C 1
ATOM 1694 O O . ALA A 1 218 ? 4.074 7.103 -28.210 1.00 96.94 218 ALA A O 1
ATOM 1695 N N . ILE A 1 219 ? 3.629 5.277 -26.984 1.00 96.81 219 ILE A N 1
ATOM 1696 C CA . ILE A 1 219 ? 4.709 5.443 -26.007 1.00 96.81 219 ILE A CA 1
ATOM 1697 C C . ILE A 1 219 ? 5.396 4.097 -25.770 1.00 96.81 219 ILE A C 1
ATOM 1699 O O . ILE A 1 219 ? 4.810 3.036 -25.943 1.00 96.81 219 ILE A O 1
ATOM 1703 N N . SER A 1 220 ? 6.643 4.113 -25.303 1.00 96.75 220 SER A N 1
ATOM 1704 C CA . SER A 1 220 ? 7.309 2.874 -24.883 1.00 96.75 220 SER A CA 1
ATOM 1705 C C . SER A 1 220 ? 6.691 2.307 -23.598 1.00 96.75 220 SER A C 1
ATOM 1707 O O . SER A 1 220 ? 6.347 3.078 -22.696 1.00 96.75 220 SER A O 1
ATOM 1709 N N . TRP A 1 221 ? 6.699 0.982 -23.445 1.00 97.00 221 TRP A N 1
ATOM 1710 C CA . TRP A 1 221 ? 6.355 0.297 -22.191 1.00 97.00 221 TRP A CA 1
ATOM 1711 C C . TRP A 1 221 ? 7.131 0.820 -20.976 1.00 97.00 221 TRP A C 1
ATOM 1713 O O . TRP A 1 221 ? 6.541 0.997 -19.913 1.00 97.00 221 TRP A O 1
ATOM 1723 N N . LEU A 1 222 ? 8.417 1.159 -21.132 1.00 96.12 222 LEU A N 1
ATOM 1724 C CA . LEU A 1 222 ? 9.200 1.796 -20.068 1.00 96.12 222 LEU A CA 1
ATOM 1725 C C . LEU A 1 222 ? 8.582 3.123 -19.591 1.00 96.12 222 LEU A C 1
ATOM 1727 O O . LEU A 1 222 ? 8.512 3.375 -18.393 1.00 96.12 222 LEU A O 1
ATOM 1731 N N . THR A 1 223 ? 8.105 3.966 -20.514 1.00 96.50 223 THR A N 1
ATOM 1732 C CA . THR A 1 223 ? 7.418 5.221 -20.161 1.00 96.50 223 THR A CA 1
ATOM 1733 C C . THR A 1 223 ? 6.139 4.948 -19.382 1.00 96.50 223 THR A C 1
ATOM 1735 O O . THR A 1 223 ? 5.930 5.584 -18.357 1.00 96.50 223 THR A O 1
ATOM 1738 N N . ALA A 1 224 ? 5.308 3.996 -19.816 1.00 97.44 224 ALA A N 1
ATOM 1739 C CA . ALA A 1 224 ? 4.099 3.640 -19.072 1.00 97.44 224 ALA A CA 1
ATOM 1740 C C . ALA A 1 224 ? 4.426 3.168 -17.645 1.00 97.44 224 ALA A C 1
ATOM 1742 O O . ALA A 1 224 ? 3.800 3.614 -16.688 1.00 97.44 224 ALA A O 1
ATOM 1743 N N . LEU A 1 225 ? 5.469 2.352 -17.476 1.00 97.25 225 LEU A N 1
ATOM 1744 C CA . LEU A 1 225 ? 5.909 1.912 -16.153 1.00 97.25 225 LEU A CA 1
ATOM 1745 C C . LEU A 1 225 ? 6.447 3.061 -15.283 1.00 97.25 225 LEU A C 1
ATOM 1747 O O . LEU A 1 225 ? 6.177 3.077 -14.083 1.00 97.25 225 LEU A O 1
ATOM 1751 N N . TYR A 1 226 ? 7.133 4.058 -15.852 1.00 96.25 226 TYR A N 1
ATOM 1752 C CA . TYR A 1 226 ? 7.466 5.283 -15.110 1.00 96.25 226 TYR A CA 1
ATOM 1753 C C . TYR A 1 226 ? 6.219 6.068 -14.688 1.00 96.25 226 TYR A C 1
ATOM 1755 O O . TYR A 1 226 ? 6.159 6.583 -13.575 1.00 96.25 226 TYR A O 1
ATOM 1763 N N . LEU A 1 227 ? 5.177 6.116 -15.522 1.00 97.62 227 LEU A N 1
ATOM 1764 C CA . LEU A 1 227 ? 3.908 6.727 -15.120 1.00 97.62 227 LEU A CA 1
ATOM 1765 C C . LEU A 1 227 ? 3.264 5.972 -13.946 1.00 97.62 227 LEU A C 1
ATOM 1767 O O . LEU A 1 227 ? 2.726 6.603 -13.035 1.00 97.62 227 LEU A O 1
ATOM 1771 N N . TYR A 1 228 ? 3.384 4.641 -13.898 1.00 97.38 228 TYR A N 1
ATOM 1772 C CA . TYR A 1 228 ? 2.909 3.850 -12.757 1.00 97.38 228 TYR A CA 1
ATOM 1773 C C . TYR A 1 228 ? 3.715 4.158 -11.489 1.00 97.38 228 TYR A C 1
ATOM 1775 O O . TYR A 1 228 ? 3.140 4.288 -10.405 1.00 97.38 228 TYR A O 1
ATOM 1783 N N . SER A 1 229 ? 5.039 4.314 -11.598 1.00 95.00 229 SER A N 1
ATOM 1784 C CA . SER A 1 229 ? 5.870 4.664 -10.441 1.00 95.00 229 SER A CA 1
ATOM 1785 C C . SER A 1 229 ? 5.530 6.057 -9.894 1.00 95.00 229 SER A C 1
ATOM 1787 O O . SER A 1 229 ? 5.478 6.231 -8.675 1.00 95.00 229 SER A O 1
ATOM 1789 N N . TYR A 1 230 ? 5.160 7.020 -10.746 1.00 95.56 230 TYR A N 1
ATOM 1790 C CA . TYR A 1 230 ? 4.639 8.315 -10.290 1.00 95.56 230 TYR A CA 1
ATOM 1791 C C . TYR A 1 230 ? 3.311 8.195 -9.537 1.00 95.56 230 TYR A C 1
ATOM 1793 O O . TYR A 1 230 ? 3.140 8.849 -8.506 1.00 95.56 230 TYR A O 1
ATOM 1801 N N . VAL A 1 231 ? 2.401 7.315 -9.971 1.00 97.00 231 VAL A N 1
ATOM 1802 C CA . VAL A 1 231 ? 1.176 7.020 -9.206 1.00 97.00 231 VAL A CA 1
ATOM 1803 C C . VAL A 1 231 ? 1.521 6.440 -7.832 1.00 97.00 231 VAL A C 1
ATOM 1805 O O . VAL A 1 231 ? 0.969 6.881 -6.822 1.00 97.00 231 VAL A O 1
ATOM 1808 N N . LYS A 1 232 ? 2.478 5.506 -7.750 1.00 93.62 232 LYS A N 1
ATOM 1809 C CA . LYS A 1 232 ? 2.973 4.983 -6.464 1.00 93.62 232 LYS A CA 1
ATOM 1810 C C . LYS A 1 232 ? 3.528 6.099 -5.572 1.00 93.62 232 LYS A C 1
ATOM 1812 O O . LYS A 1 232 ? 3.233 6.110 -4.372 1.00 93.62 232 LYS A O 1
ATOM 1817 N N . LEU A 1 233 ? 4.324 7.017 -6.115 1.00 92.81 233 LEU A N 1
ATOM 1818 C CA . LEU A 1 233 ? 4.870 8.137 -5.343 1.00 92.81 233 LEU A CA 1
ATOM 1819 C C . LEU A 1 233 ? 3.752 9.032 -4.808 1.00 92.81 233 LEU A C 1
ATOM 1821 O O . LEU A 1 233 ? 3.715 9.309 -3.610 1.00 92.81 233 LEU A O 1
ATOM 1825 N N . PHE A 1 234 ? 2.784 9.387 -5.654 1.00 94.69 234 PHE A N 1
ATOM 1826 C CA . PHE A 1 234 ? 1.618 10.163 -5.242 1.00 94.69 234 PHE A CA 1
ATOM 1827 C C . PHE A 1 234 ? 0.832 9.471 -4.118 1.00 94.69 234 PHE A C 1
ATOM 1829 O O . PHE A 1 234 ? 0.583 10.071 -3.072 1.00 94.69 234 PHE A O 1
ATOM 1836 N N . VAL A 1 235 ? 0.525 8.179 -4.276 1.00 94.50 235 VAL A N 1
ATOM 1837 C CA . VAL A 1 235 ? -0.114 7.357 -3.236 1.00 94.50 235 VAL A CA 1
ATOM 1838 C C . VAL A 1 235 ? 0.680 7.385 -1.931 1.00 94.50 235 VAL A C 1
ATOM 1840 O O . VAL A 1 235 ? 0.092 7.502 -0.860 1.00 94.50 235 VAL A O 1
ATOM 1843 N N . THR A 1 236 ? 2.007 7.282 -1.997 1.00 89.69 236 THR A N 1
ATOM 1844 C CA . THR A 1 236 ? 2.870 7.265 -0.806 1.00 89.69 236 THR A CA 1
ATOM 1845 C C . THR A 1 236 ? 2.739 8.553 0.009 1.00 89.69 236 THR A C 1
ATOM 1847 O O . THR A 1 236 ? 2.744 8.484 1.237 1.00 89.69 236 THR A O 1
ATOM 1850 N N . LEU A 1 237 ? 2.517 9.694 -0.651 1.00 89.94 237 LEU A N 1
ATOM 1851 C CA . LEU A 1 237 ? 2.271 10.978 0.009 1.00 89.94 237 LEU A CA 1
ATOM 1852 C C . LEU A 1 237 ? 0.882 11.046 0.653 1.00 89.94 237 LEU A C 1
ATOM 1854 O O . LEU A 1 237 ? 0.743 11.531 1.774 1.00 89.94 237 LEU A O 1
ATOM 1858 N N . ILE A 1 238 ? -0.156 10.569 -0.043 1.00 92.06 238 ILE A N 1
ATOM 1859 C CA . ILE A 1 238 ? -1.539 10.820 0.384 1.00 92.06 238 ILE A CA 1
ATOM 1860 C C . ILE A 1 238 ? -2.143 9.720 1.270 1.00 92.06 238 ILE A C 1
ATOM 1862 O O . ILE A 1 238 ? -3.093 9.976 2.014 1.00 92.06 238 ILE A O 1
ATOM 1866 N N . LYS A 1 239 ? -1.623 8.487 1.206 1.00 89.56 239 LYS A N 1
ATOM 1867 C CA . LYS A 1 239 ? -2.299 7.299 1.760 1.00 89.56 239 LYS A CA 1
ATOM 1868 C C . LYS A 1 239 ? -2.568 7.381 3.258 1.00 89.56 239 LYS A C 1
ATOM 1870 O O . LYS A 1 239 ? -3.546 6.805 3.720 1.00 89.56 239 LYS A O 1
ATOM 1875 N N . TYR A 1 240 ? -1.733 8.097 4.011 1.00 89.44 240 TYR A N 1
ATOM 1876 C CA . TYR A 1 240 ? -1.836 8.191 5.467 1.00 89.44 240 TYR A CA 1
ATOM 1877 C C . TYR A 1 240 ? -2.833 9.246 5.964 1.00 89.44 240 TYR A C 1
ATOM 1879 O O . TYR A 1 240 ? -3.294 9.135 7.101 1.00 89.44 240 TYR A O 1
ATOM 1887 N N . PHE A 1 241 ? -3.239 10.218 5.135 1.00 89.81 241 PHE A N 1
ATOM 1888 C CA . PHE A 1 241 ? -4.190 11.260 5.553 1.00 89.81 241 PHE A CA 1
ATOM 1889 C C . PHE A 1 241 ? -5.534 10.700 6.039 1.00 89.81 241 PHE A C 1
ATOM 1891 O O . PHE A 1 241 ? -5.971 11.096 7.121 1.00 89.81 241 PHE A O 1
ATOM 1898 N N . PRO A 1 242 ? -6.192 9.759 5.330 1.00 87.31 242 PRO A N 1
ATOM 1899 C CA . PRO A 1 242 ? -7.455 9.201 5.801 1.00 87.31 242 PRO A CA 1
ATOM 1900 C C . PRO A 1 242 ? -7.332 8.503 7.158 1.00 87.31 242 PRO A C 1
ATOM 1902 O O . PRO A 1 242 ? -8.234 8.610 7.988 1.00 87.31 242 PRO A O 1
ATOM 1905 N N . GLN A 1 243 ? -6.215 7.807 7.401 1.00 87.88 243 GLN A N 1
ATOM 1906 C CA . GLN A 1 243 ? -5.966 7.140 8.678 1.00 87.88 243 GLN A CA 1
ATOM 1907 C C . GLN A 1 243 ? -5.710 8.154 9.797 1.00 87.88 243 GLN A C 1
ATOM 1909 O O . GLN A 1 243 ? -6.254 8.008 10.891 1.00 87.88 243 GLN A O 1
ATOM 1914 N N . LEU A 1 244 ? -4.940 9.209 9.517 1.00 86.88 244 LEU A N 1
ATOM 1915 C CA . LEU A 1 244 ? -4.692 10.295 10.462 1.00 86.88 244 LEU A CA 1
ATOM 1916 C C . LEU A 1 244 ? -6.004 10.972 10.877 1.00 86.88 244 LEU A C 1
ATOM 1918 O O . LEU A 1 244 ? -6.285 11.088 12.066 1.00 86.88 244 LEU A O 1
ATOM 1922 N N . ILE A 1 245 ? -6.847 11.343 9.908 1.00 85.81 245 ILE A N 1
ATOM 1923 C CA . ILE A 1 245 ? -8.151 11.972 10.164 1.00 85.81 245 ILE A CA 1
ATOM 1924 C C . ILE A 1 245 ? -9.046 11.049 11.002 1.00 85.81 245 ILE A C 1
ATOM 1926 O O . ILE A 1 245 ? -9.688 11.508 11.951 1.00 85.81 245 ILE A O 1
ATOM 1930 N N . LEU A 1 246 ? -9.077 9.747 10.688 1.00 84.56 246 LEU A N 1
ATOM 1931 C CA . LEU A 1 246 ? -9.858 8.762 11.439 1.00 84.56 246 LEU A CA 1
ATOM 1932 C C . LEU A 1 246 ? -9.402 8.672 12.902 1.00 84.56 246 LEU A C 1
ATOM 1934 O O . LEU A 1 246 ? -10.239 8.736 13.808 1.00 84.56 246 LEU A O 1
ATOM 1938 N N . ASN A 1 247 ? -8.091 8.575 13.126 1.00 83.75 247 ASN A N 1
ATOM 1939 C CA . ASN A 1 247 ? -7.500 8.495 14.460 1.00 83.75 247 ASN A CA 1
ATOM 1940 C C . ASN A 1 247 ? -7.733 9.794 15.249 1.00 83.75 247 ASN A C 1
ATOM 1942 O O . ASN A 1 247 ? -8.131 9.741 16.413 1.00 83.75 247 ASN A O 1
ATOM 1946 N N . CYS A 1 248 ? -7.584 10.962 14.612 1.00 83.25 248 CYS A N 1
ATOM 1947 C CA . CYS A 1 248 ? -7.864 12.263 15.224 1.00 83.25 248 CYS A CA 1
ATOM 1948 C C . CYS A 1 248 ? -9.335 12.399 15.635 1.00 83.25 248 CYS A C 1
ATOM 1950 O O . CYS A 1 248 ? -9.624 12.835 16.750 1.00 83.25 248 CYS A O 1
ATOM 1952 N N . ARG A 1 249 ? -10.274 11.978 14.776 1.00 78.38 249 ARG A N 1
ATOM 1953 C CA . ARG A 1 249 ? -11.714 12.031 15.075 1.00 78.38 249 ARG A CA 1
ATOM 1954 C C . ARG A 1 249 ? -12.092 11.131 16.250 1.00 78.38 249 ARG A C 1
ATOM 1956 O O . ARG A 1 249 ? -12.965 11.491 17.032 1.00 78.38 249 ARG A O 1
ATOM 1963 N N . ARG A 1 250 ? -11.438 9.975 16.381 1.00 75.06 250 ARG A N 1
ATOM 1964 C CA . ARG A 1 250 ? -11.663 9.029 17.486 1.00 75.06 250 ARG A CA 1
ATOM 1965 C C . ARG A 1 250 ? -10.861 9.337 18.743 1.00 75.06 250 ARG A C 1
ATOM 1967 O O . ARG A 1 250 ? -11.150 8.758 19.784 1.00 75.06 250 ARG A O 1
ATOM 1974 N N . ARG A 1 251 ? -9.854 10.213 18.648 1.00 75.75 251 ARG A N 1
ATOM 1975 C CA . ARG A 1 251 ? -8.846 10.446 19.695 1.00 75.75 251 AR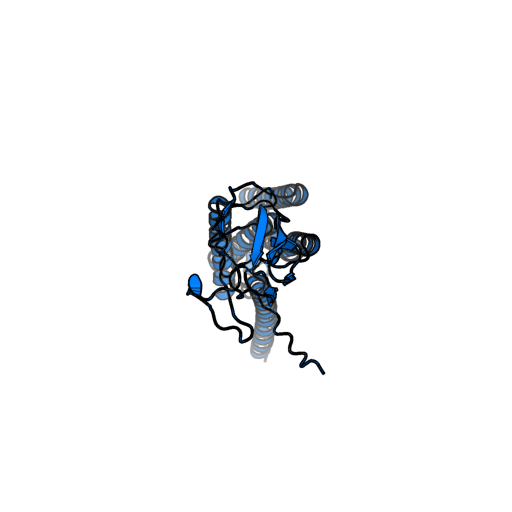G A CA 1
ATOM 1976 C C . ARG A 1 251 ? -8.218 9.139 20.203 1.00 75.75 251 ARG A C 1
ATOM 1978 O O . ARG A 1 251 ? -7.932 9.003 21.387 1.00 75.75 251 ARG A O 1
ATOM 1985 N N . SER A 1 252 ? -8.048 8.167 19.308 1.00 69.06 252 SER A N 1
ATOM 1986 C CA . SER A 1 252 ? -7.540 6.834 19.628 1.00 69.06 252 SER A CA 1
ATOM 1987 C C . SER A 1 252 ? -6.901 6.194 18.397 1.00 69.06 252 SER A C 1
ATOM 1989 O O . SER A 1 252 ? -7.438 6.301 17.294 1.00 69.06 252 SER A O 1
ATOM 1991 N N . CYS A 1 253 ? -5.774 5.510 18.602 1.00 69.81 253 CYS A N 1
ATOM 1992 C CA . CYS A 1 253 ? -5.101 4.680 17.593 1.00 69.81 253 CYS A CA 1
ATOM 1993 C C . CYS A 1 253 ? -5.467 3.191 17.729 1.00 69.81 253 CYS A C 1
ATOM 1995 O O . CYS A 1 253 ? -4.850 2.335 17.098 1.00 69.81 253 CYS A O 1
ATOM 1997 N N . VAL A 1 254 ? -6.452 2.868 18.574 1.00 66.25 254 VAL A N 1
ATOM 1998 C CA . VAL A 1 254 ? -6.915 1.496 18.794 1.00 66.25 254 VAL A CA 1
ATOM 1999 C C . VAL A 1 254 ? -7.422 0.882 17.486 1.00 66.25 254 VAL A C 1
ATOM 2001 O O . VAL A 1 254 ? -8.266 1.452 16.794 1.00 66.25 254 VAL A O 1
ATOM 2004 N N . GLY A 1 255 ? -6.908 -0.311 17.172 1.00 65.94 255 GLY A N 1
ATOM 2005 C CA . GLY A 1 255 ? -7.244 -1.065 15.964 1.00 65.94 255 GLY A CA 1
ATOM 2006 C C . GLY A 1 255 ? -6.469 -0.646 14.706 1.00 65.94 255 GLY A C 1
ATOM 2007 O O . GLY A 1 255 ? -6.773 -1.145 13.626 1.00 65.94 255 GLY A O 1
ATOM 2008 N N . TRP A 1 256 ? -5.469 0.234 14.829 1.00 71.81 256 TRP A N 1
ATOM 2009 C CA . TRP A 1 256 ? -4.482 0.508 13.784 1.00 71.81 256 TRP A CA 1
ATOM 2010 C C . TRP A 1 256 ? -3.094 0.022 14.219 1.00 71.81 256 TRP A C 1
ATOM 2012 O O . TRP A 1 256 ? -2.643 0.307 15.328 1.00 71.81 256 TRP A O 1
ATOM 2022 N N . SER A 1 257 ? -2.400 -0.710 13.342 1.00 73.88 257 SER A N 1
ATOM 2023 C CA . SER A 1 257 ? -1.031 -1.161 13.610 1.00 73.88 257 SER A CA 1
ATOM 2024 C C . SER A 1 257 ? -0.043 -0.022 13.366 1.00 73.88 257 SER A C 1
ATOM 2026 O O . SER A 1 257 ? 0.332 0.253 12.226 1.00 73.88 257 SER A O 1
ATOM 2028 N N . LEU A 1 258 ? 0.416 0.618 14.446 1.00 75.25 258 LEU A N 1
ATOM 2029 C CA . LEU A 1 258 ? 1.494 1.612 14.384 1.00 75.25 258 LEU A CA 1
ATOM 2030 C C . LEU A 1 258 ? 2.794 1.004 13.828 1.00 75.25 258 LEU A C 1
ATOM 2032 O O . LEU A 1 258 ? 3.540 1.677 13.122 1.00 75.25 258 LEU A O 1
ATOM 2036 N N . CYS A 1 259 ? 3.034 -0.283 14.095 1.00 74.50 259 CYS A N 1
ATOM 2037 C CA . CYS A 1 259 ? 4.196 -1.005 13.583 1.00 74.50 259 CYS A CA 1
ATOM 2038 C C . CYS A 1 259 ? 4.234 -1.000 12.047 1.00 74.50 259 CYS A C 1
ATOM 2040 O O . CYS A 1 259 ? 5.286 -0.766 11.464 1.00 74.50 259 CYS A O 1
ATOM 2042 N N . ASN A 1 260 ? 3.081 -1.143 11.385 1.00 77.06 260 ASN A N 1
ATOM 2043 C CA . ASN A 1 260 ? 3.007 -1.098 9.923 1.00 77.06 260 ASN A CA 1
ATOM 2044 C C . ASN A 1 260 ? 3.464 0.257 9.355 1.00 77.06 260 ASN A C 1
ATOM 2046 O O . ASN A 1 260 ? 4.191 0.305 8.370 1.00 77.06 260 ASN A O 1
ATOM 2050 N N . PHE A 1 261 ? 3.081 1.361 10.003 1.00 80.75 261 PHE A N 1
ATOM 2051 C CA . PHE A 1 261 ? 3.543 2.697 9.618 1.00 80.75 261 PHE A CA 1
ATOM 2052 C C . PHE A 1 261 ? 5.055 2.859 9.796 1.00 80.75 261 PHE A C 1
ATOM 2054 O O . PHE A 1 261 ? 5.729 3.374 8.907 1.00 80.75 261 PHE A O 1
ATOM 2061 N N . ILE A 1 262 ? 5.587 2.406 10.934 1.00 81.38 262 ILE A N 1
ATOM 2062 C CA . ILE A 1 262 ? 7.019 2.499 11.234 1.00 81.38 262 ILE A CA 1
ATOM 2063 C C . ILE A 1 262 ? 7.830 1.669 10.235 1.00 81.38 262 ILE A C 1
ATOM 2065 O O . ILE A 1 262 ? 8.832 2.156 9.724 1.00 81.38 262 ILE A O 1
ATOM 2069 N N . LEU A 1 263 ? 7.387 0.452 9.917 1.00 80.38 263 LEU A N 1
ATOM 2070 C CA . LEU A 1 263 ? 8.051 -0.412 8.941 1.00 80.38 263 LEU A CA 1
ATOM 2071 C C . LEU A 1 263 ? 8.044 0.193 7.535 1.00 80.38 263 LEU A C 1
ATOM 2073 O O . LEU A 1 263 ? 9.074 0.175 6.870 1.00 80.38 263 LEU A O 1
ATOM 2077 N N . ASP A 1 264 ? 6.930 0.787 7.106 1.00 79.50 264 ASP A N 1
ATOM 2078 C CA . ASP A 1 264 ? 6.857 1.516 5.836 1.00 79.50 264 ASP A CA 1
ATOM 2079 C C . ASP A 1 264 ? 7.821 2.712 5.802 1.00 79.50 264 ASP A C 1
ATOM 2081 O O . ASP A 1 264 ? 8.479 2.958 4.789 1.00 79.50 264 ASP A O 1
ATOM 2085 N N . PHE A 1 265 ? 7.913 3.458 6.906 1.00 80.50 265 PHE A N 1
ATOM 2086 C CA . PHE A 1 265 ? 8.815 4.602 7.020 1.00 80.50 265 PHE A CA 1
ATOM 2087 C C . PHE A 1 265 ? 10.284 4.167 6.991 1.00 80.50 265 PHE A C 1
ATOM 2089 O O . PHE A 1 265 ? 11.066 4.698 6.205 1.00 80.50 265 PHE A O 1
ATOM 2096 N N . ILE A 1 266 ? 10.646 3.164 7.795 1.00 83.69 266 ILE A N 1
ATOM 2097 C CA . ILE A 1 266 ? 11.994 2.587 7.823 1.00 83.69 266 ILE A CA 1
ATOM 2098 C C . ILE A 1 266 ? 12.350 2.016 6.449 1.00 83.69 266 ILE A C 1
ATOM 2100 O O . ILE A 1 266 ? 13.435 2.294 5.950 1.00 83.69 266 ILE A O 1
ATOM 2104 N N . GLY A 1 267 ? 11.440 1.282 5.804 1.00 79.00 267 GLY A N 1
ATOM 2105 C CA . GLY A 1 267 ? 11.643 0.755 4.455 1.00 79.00 267 GLY A CA 1
ATOM 2106 C C . GLY A 1 267 ? 11.930 1.857 3.433 1.00 79.00 267 GLY A C 1
ATOM 2107 O O . GLY A 1 267 ? 12.852 1.726 2.632 1.00 79.00 267 GLY A O 1
ATOM 2108 N N . GLY A 1 268 ? 11.210 2.983 3.505 1.00 81.31 268 GLY A N 1
ATOM 2109 C CA . GLY A 1 268 ? 11.478 4.156 2.667 1.00 81.31 268 GLY A CA 1
ATOM 2110 C C . GLY A 1 268 ? 12.856 4.778 2.919 1.00 81.31 268 GLY A C 1
ATOM 2111 O O . GLY A 1 268 ? 13.582 5.065 1.969 1.00 81.31 268 GLY A O 1
ATOM 2112 N N . VAL A 1 269 ? 13.247 4.941 4.186 1.00 84.38 269 VAL A N 1
ATOM 2113 C CA . VAL A 1 269 ? 14.572 5.469 4.561 1.00 84.38 269 VAL A CA 1
ATOM 2114 C C . VAL A 1 269 ? 15.692 4.543 4.086 1.00 84.38 269 VAL A C 1
ATOM 2116 O O . VAL A 1 269 ? 16.661 5.011 3.492 1.00 84.38 269 VAL A O 1
ATOM 2119 N N . LEU A 1 270 ? 15.548 3.232 4.298 1.00 84.31 270 LEU A N 1
ATOM 2120 C CA . LEU A 1 270 ? 16.522 2.234 3.857 1.00 84.31 270 LEU A CA 1
ATOM 2121 C C . LEU A 1 270 ? 16.643 2.188 2.329 1.00 84.31 270 LEU A C 1
ATOM 2123 O O . LEU A 1 270 ? 17.752 2.068 1.821 1.00 84.31 270 LEU A O 1
ATOM 2127 N N . SER A 1 271 ? 15.539 2.349 1.595 1.00 80.19 271 SER A N 1
ATOM 2128 C CA . SER A 1 271 ? 15.558 2.414 0.127 1.00 80.19 271 SER A CA 1
ATOM 2129 C C . SER A 1 271 ? 16.334 3.636 -0.382 1.00 80.19 271 SER A C 1
ATOM 2131 O O . SER A 1 271 ? 17.180 3.508 -1.266 1.00 80.19 271 SER A O 1
ATOM 2133 N N . ILE A 1 272 ? 16.138 4.810 0.230 1.00 84.31 272 ILE A N 1
ATOM 2134 C CA . ILE A 1 272 ? 16.925 6.011 -0.101 1.00 84.31 272 ILE A CA 1
ATOM 2135 C C . ILE A 1 272 ? 18.405 5.795 0.237 1.00 84.31 272 ILE A C 1
ATOM 2137 O O . ILE A 1 272 ? 19.273 6.131 -0.568 1.00 84.31 272 ILE A O 1
ATOM 2141 N N . ALA A 1 273 ? 18.704 5.204 1.396 1.00 84.81 273 ALA A N 1
ATOM 2142 C CA . ALA A 1 273 ? 20.076 4.894 1.789 1.00 84.81 273 ALA A CA 1
ATOM 2143 C C . ALA A 1 273 ? 20.753 3.939 0.790 1.00 84.81 273 ALA A C 1
ATOM 2145 O O . ALA A 1 273 ? 21.882 4.195 0.376 1.00 84.81 273 ALA A O 1
ATOM 2146 N N . GLN A 1 274 ? 20.052 2.896 0.336 1.00 84.50 274 GLN A N 1
ATOM 2147 C CA . GLN A 1 274 ? 20.534 1.993 -0.711 1.00 84.50 274 GLN A CA 1
ATOM 2148 C C . GLN A 1 274 ? 20.822 2.743 -2.015 1.00 84.50 274 GLN A C 1
ATOM 2150 O O . GLN A 1 274 ? 21.880 2.545 -2.607 1.00 84.50 274 GLN A O 1
ATOM 2155 N N . MET A 1 275 ? 19.926 3.632 -2.455 1.00 83.06 275 MET A N 1
ATOM 2156 C CA . MET A 1 275 ? 20.158 4.430 -3.664 1.00 83.06 275 MET A CA 1
ATOM 2157 C C . MET A 1 275 ? 21.406 5.314 -3.549 1.00 83.06 275 MET A C 1
ATOM 2159 O O . MET A 1 275 ? 22.162 5.418 -4.513 1.00 83.06 275 MET A O 1
ATOM 2163 N N . LEU A 1 276 ? 21.650 5.919 -2.381 1.00 85.06 276 LEU A N 1
ATOM 2164 C CA . LEU A 1 276 ? 22.848 6.727 -2.131 1.00 85.06 276 LEU A CA 1
ATOM 2165 C C . LEU A 1 276 ? 24.129 5.883 -2.157 1.00 85.06 276 LEU A C 1
ATOM 2167 O O . LEU A 1 276 ? 25.108 6.289 -2.781 1.00 85.06 276 LEU A O 1
ATOM 2171 N N . ILE A 1 277 ? 24.114 4.704 -1.528 1.00 84.12 277 ILE A N 1
ATOM 2172 C CA . ILE A 1 277 ? 25.253 3.770 -1.532 1.00 84.12 277 ILE A CA 1
ATOM 2173 C C . ILE A 1 277 ? 25.542 3.285 -2.955 1.00 84.12 277 ILE A C 1
ATOM 2175 O O . ILE A 1 277 ? 26.690 3.303 -3.394 1.00 84.12 277 ILE A O 1
ATOM 2179 N N . ASN A 1 278 ? 24.508 2.911 -3.709 1.00 80.12 278 ASN A N 1
ATOM 2180 C CA . ASN A 1 278 ? 24.663 2.483 -5.096 1.00 80.12 278 ASN A CA 1
ATOM 2181 C C . ASN A 1 278 ? 25.252 3.609 -5.956 1.00 80.12 278 ASN A C 1
ATOM 2183 O O . ASN A 1 278 ? 26.197 3.375 -6.705 1.00 80.12 278 ASN A O 1
ATOM 2187 N N . ALA A 1 279 ? 24.749 4.840 -5.817 1.00 79.69 279 ALA A N 1
ATOM 2188 C CA . ALA A 1 279 ? 25.284 5.996 -6.533 1.00 79.69 279 ALA A CA 1
ATOM 2189 C C . ALA A 1 279 ? 26.763 6.260 -6.197 1.00 79.69 279 ALA A C 1
ATOM 2191 O O . ALA A 1 279 ? 27.545 6.557 -7.100 1.00 79.69 279 ALA A O 1
ATOM 2192 N N . TYR A 1 280 ? 27.155 6.111 -4.928 1.00 81.31 280 TYR A N 1
ATOM 2193 C CA . TYR A 1 280 ? 28.550 6.226 -4.497 1.00 81.31 280 TYR A CA 1
ATOM 2194 C C . TYR A 1 280 ? 29.439 5.158 -5.150 1.00 81.31 280 TYR A C 1
ATOM 2196 O O . TYR A 1 280 ? 30.433 5.497 -5.792 1.00 81.31 280 TYR A O 1
ATOM 2204 N N . ASN A 1 281 ? 29.034 3.887 -5.072 1.00 82.06 281 ASN A N 1
ATOM 2205 C CA . ASN A 1 281 ? 29.794 2.761 -5.622 1.00 82.06 281 ASN A CA 1
ATOM 2206 C C . ASN A 1 281 ? 29.972 2.871 -7.145 1.00 82.06 281 ASN A C 1
ATOM 2208 O O . ASN A 1 281 ? 31.061 2.628 -7.661 1.00 82.06 281 ASN A O 1
ATOM 2212 N N . TYR A 1 282 ? 28.929 3.275 -7.879 1.00 72.88 282 TYR A N 1
ATOM 2213 C CA . TYR A 1 282 ? 29.039 3.491 -9.326 1.00 72.88 282 TYR A CA 1
ATOM 2214 C C . TYR A 1 282 ? 29.889 4.717 -9.675 1.00 72.88 282 TYR A C 1
ATOM 2216 O O . TYR A 1 282 ? 30.605 4.696 -10.677 1.00 72.88 282 TYR A O 1
ATOM 2224 N N . GLY A 1 283 ? 29.854 5.763 -8.846 1.00 72.31 283 GLY A N 1
ATOM 2225 C CA . GLY A 1 283 ? 30.727 6.926 -8.986 1.00 72.31 283 GLY A CA 1
ATOM 2226 C C . GLY A 1 283 ? 32.208 6.558 -8.867 1.00 72.31 283 GLY A C 1
ATOM 2227 O O . GLY A 1 283 ? 32.999 6.943 -9.728 1.00 72.31 283 GLY A O 1
ATOM 2228 N N . GLU A 1 284 ? 32.579 5.765 -7.860 1.00 66.25 284 GLU A N 1
ATOM 2229 C CA . GLU A 1 284 ? 33.951 5.256 -7.706 1.00 66.25 284 GLU A CA 1
ATOM 2230 C C . GLU A 1 284 ? 34.357 4.316 -8.844 1.00 66.25 284 GLU A C 1
ATOM 2232 O O . GLU A 1 284 ? 35.425 4.494 -9.432 1.00 66.25 284 GLU A O 1
ATOM 2237 N N . LEU A 1 285 ? 33.487 3.372 -9.216 1.00 59.84 285 LEU A N 1
ATOM 2238 C CA . LEU A 1 285 ? 33.753 2.434 -10.306 1.00 59.84 285 LEU A CA 1
ATOM 2239 C C . LEU A 1 285 ? 34.005 3.172 -11.630 1.00 59.84 285 LEU A C 1
ATOM 2241 O O . LEU A 1 285 ? 34.957 2.861 -12.337 1.00 59.84 285 LEU A O 1
ATOM 2245 N N . SER A 1 286 ? 33.195 4.189 -11.945 1.00 61.72 286 SER A N 1
ATOM 2246 C CA . SER A 1 286 ? 33.366 4.990 -13.164 1.00 61.72 286 SER A CA 1
ATOM 2247 C C . SER A 1 286 ? 34.686 5.769 -13.201 1.00 61.72 286 SER A C 1
ATOM 2249 O O . SER A 1 286 ? 35.277 5.889 -14.271 1.00 61.72 286 SER A O 1
ATOM 2251 N N . ARG A 1 287 ? 35.181 6.249 -12.049 1.00 61.81 287 ARG A N 1
ATOM 2252 C CA . ARG A 1 287 ? 36.493 6.910 -11.952 1.00 61.81 287 ARG A CA 1
ATOM 2253 C C . ARG A 1 287 ? 37.641 5.933 -12.173 1.00 61.81 287 ARG A C 1
ATOM 2255 O O . ARG A 1 287 ? 38.549 6.254 -12.920 1.00 61.81 287 ARG A O 1
ATOM 2262 N N . SER A 1 288 ? 37.557 4.727 -11.613 1.00 60.59 288 SER A N 1
ATOM 2263 C CA . SER A 1 288 ? 38.603 3.706 -11.764 1.00 60.59 288 SER A CA 1
ATOM 2264 C C . SER A 1 288 ? 38.789 3.190 -13.199 1.00 60.59 288 SER A C 1
ATOM 2266 O O . SER A 1 288 ? 39.809 2.568 -13.468 1.00 60.59 288 SER A O 1
ATOM 2268 N N . TYR A 1 289 ? 37.818 3.383 -14.098 1.00 59.06 289 TYR A N 1
ATOM 2269 C CA . TYR A 1 289 ? 37.946 3.029 -15.520 1.00 59.06 289 TYR A CA 1
ATOM 2270 C C . TYR A 1 289 ? 38.474 4.181 -16.394 1.00 59.06 289 TYR A C 1
ATOM 2272 O O . TYR A 1 289 ? 38.705 3.974 -17.585 1.00 59.06 289 TYR A O 1
ATOM 2280 N N . LEU A 1 290 ? 38.596 5.389 -15.836 1.00 59.34 290 LEU A N 1
ATOM 2281 C CA . LEU A 1 290 ? 39.064 6.592 -16.535 1.00 59.34 290 LEU A CA 1
ATOM 2282 C C . LEU A 1 290 ? 40.521 6.961 -16.200 1.00 59.34 290 LEU A C 1
ATOM 2284 O O . LEU A 1 290 ? 41.065 7.833 -16.878 1.00 59.34 290 LEU A O 1
ATOM 2288 N N . ASP A 1 291 ? 41.124 6.294 -15.211 1.00 47.28 291 ASP A N 1
ATOM 2289 C CA . ASP A 1 291 ? 42.556 6.331 -14.869 1.00 47.28 291 ASP A CA 1
ATOM 2290 C C . ASP A 1 291 ? 43.284 5.099 -15.443 1.00 47.28 291 ASP A C 1
ATOM 2292 O O . ASP A 1 291 ? 44.450 5.247 -15.882 1.00 47.28 291 ASP A O 1
#